Protein AF-0000000075577084 (afdb_homodimer)

Organism: Acetobacterium woodii (strain ATCC 29683 / DSM 1030 / JCM 2381 / KCTC 1655 / WB1) (NCBI:txid931626)

Foldseek 3Di:
DPPPPPPPPDLVVVLVVLLVALEEEAEAEDDPLAHDPNSVVVLVVSLVVCVVVPLSQAAREYAYAYEYADDNFVSHRVVVVVSCVVRNYHYFFFPDHQYFHDDDPPRSVVRVVNVVRVVRSVVRSVVSSVVVVVCVVPPDDDDDDDDDDDDPPD/DPPPPPPVPDLVVVLVVLLVALEEEAEAEDDPLAHDPNSVVVLVVNLVVCVVVPQSQAAREYAYAYEYADDNFVSHRVVVVVSCVVRNYHYFFFPDHLYFHDDDPPRSVVRVVNVVRVVRSVVRSVVSSVVVVVCVVPPDDDDDDDDDDDDPPD

Structure (mmCIF, N/CA/C/O backbone):
data_AF-0000000075577084-model_v1
#
loop_
_entity.id
_entity.type
_entity.pdbx_description
1 polymer 'Putative iron-sulfur flavoprotein'
#
loop_
_atom_site.group_PDB
_atom_site.id
_atom_site.type_symbol
_atom_site.label_atom_id
_atom_site.label_alt_id
_atom_site.label_comp_id
_atom_site.label_asym_id
_atom_site.label_entity_id
_atom_site.label_seq_id
_atom_site.pdbx_PDB_ins_code
_atom_site.Cartn_x
_atom_site.Cartn_y
_atom_site.Cartn_z
_atom_site.occupancy
_atom_site.B_iso_or_equiv
_atom_site.auth_seq_id
_atom_site.auth_comp_id
_atom_site.auth_asym_id
_atom_site.auth_atom_id
_atom_site.pdbx_PDB_model_num
ATOM 1 N N . MET A 1 1 ? -27.172 2.557 -13.43 1 26.3 1 MET A N 1
ATOM 2 C CA . MET A 1 1 ? -25.953 2.891 -12.695 1 26.3 1 MET A CA 1
ATOM 3 C C . MET A 1 1 ? -26.281 3.445 -11.32 1 26.3 1 MET A C 1
ATOM 5 O O . MET A 1 1 ? -26.781 4.562 -11.195 1 26.3 1 MET A O 1
ATOM 9 N N . ASN A 1 2 ? -26.938 2.617 -10.508 1 32.44 2 ASN A N 1
ATOM 10 C CA . ASN A 1 2 ? -27.359 3.041 -9.18 1 32.44 2 ASN A CA 1
ATOM 11 C C . ASN A 1 2 ? -26.25 3.799 -8.453 1 32.44 2 ASN A C 1
ATOM 13 O O . ASN A 1 2 ? -25.125 3.312 -8.359 1 32.44 2 ASN A O 1
ATOM 17 N N . ASN A 1 3 ? -26.219 5.094 -8.672 1 34.28 3 ASN A N 1
ATOM 18 C CA . ASN A 1 3 ? -25.422 6.074 -7.941 1 34.28 3 ASN A CA 1
ATOM 19 C C . ASN A 1 3 ? -25.344 5.727 -6.457 1 34.28 3 ASN A C 1
ATOM 21 O O . ASN A 1 3 ? -26.344 5.801 -5.738 1 34.28 3 ASN A O 1
ATOM 25 N N . ALA A 1 4 ? -24.938 4.621 -6.152 1 39.31 4 ALA A N 1
ATOM 26 C CA . ALA A 1 4 ? -24.688 4.492 -4.719 1 39.31 4 ALA A CA 1
ATOM 27 C C . ALA A 1 4 ? -24.266 5.824 -4.113 1 39.31 4 ALA A C 1
ATOM 29 O O . ALA A 1 4 ? -23.109 6.234 -4.254 1 39.31 4 ALA A O 1
ATOM 30 N N . PHE A 1 5 ? -25.109 6.84 -4.289 1 38.03 5 PHE A N 1
ATOM 31 C CA . PHE A 1 5 ? -25.031 8.148 -3.654 1 38.03 5 PHE A CA 1
ATOM 32 C C . PHE A 1 5 ? -24.641 8.016 -2.186 1 38.03 5 PHE A C 1
ATOM 34 O O . PHE A 1 5 ? -25.188 7.172 -1.472 1 38.03 5 PHE A O 1
ATOM 41 N N . PHE A 1 6 ? -23.422 8.133 -1.821 1 45.78 6 PHE A N 1
ATOM 42 C CA . PHE A 1 6 ? -23.172 8.391 -0.409 1 45.78 6 PHE A CA 1
ATOM 43 C C . PHE A 1 6 ? -24.297 9.234 0.19 1 45.78 6 PHE A C 1
ATOM 45 O O . PHE A 1 6 ? -24.562 10.344 -0.281 1 45.78 6 PHE A O 1
ATOM 52 N N . PRO A 1 7 ? -25.281 8.672 0.59 1 49.81 7 PRO A N 1
ATOM 53 C CA . PRO A 1 7 ? -26.234 9.578 1.242 1 49.81 7 PRO A CA 1
ATOM 54 C C . PRO A 1 7 ? -25.531 10.734 1.968 1 49.81 7 PRO A C 1
ATOM 56 O O . PRO A 1 7 ? -24.359 10.625 2.322 1 49.81 7 PRO A O 1
ATOM 59 N N . LYS A 1 8 ? -26.062 11.984 1.831 1 56.69 8 LYS A N 1
ATOM 60 C CA . LYS A 1 8 ? -25.688 13.172 2.602 1 56.69 8 LYS A CA 1
ATOM 61 C C . LYS A 1 8 ? -25.328 12.797 4.035 1 56.69 8 LYS A C 1
ATOM 63 O O . LYS A 1 8 ? -26.125 13.008 4.957 1 56.69 8 LYS A O 1
ATOM 68 N N . MET A 1 9 ? -24.641 11.703 4.168 1 63.78 9 MET A N 1
ATOM 69 C CA . MET A 1 9 ? -24.203 11.422 5.531 1 63.78 9 MET A CA 1
ATOM 70 C C . MET A 1 9 ? -23.359 12.578 6.078 1 63.78 9 MET A C 1
ATOM 72 O O . MET A 1 9 ? -22.516 13.125 5.371 1 63.78 9 MET A O 1
ATOM 76 N N . SER A 1 10 ? -23.781 13.008 7.152 1 81.25 10 SER A N 1
ATOM 77 C CA . SER A 1 10 ? -23.016 14.039 7.836 1 81.25 10 SER A CA 1
ATOM 78 C C . SER A 1 10 ? -21.578 13.57 8.102 1 81.25 10 SER A C 1
ATOM 80 O O . SER A 1 10 ? -21.359 12.391 8.375 1 81.25 10 SER A O 1
ATOM 82 N N . LEU A 1 11 ? -20.609 14.398 7.852 1 86.06 11 LEU A N 1
ATOM 83 C CA . LEU A 1 11 ? -19.203 14.125 8.125 1 86.06 11 LEU A CA 1
ATOM 84 C C . LEU A 1 11 ? -19.016 13.641 9.562 1 86.06 11 LEU A C 1
ATOM 86 O O . LEU A 1 11 ? -18.141 12.82 9.836 1 86.06 11 LEU A O 1
ATOM 90 N N . MET A 1 12 ? -19.953 14.039 10.375 1 87.06 12 MET A N 1
ATOM 91 C CA . MET A 1 12 ? -19.859 13.625 11.773 1 87.06 12 MET A CA 1
ATOM 92 C C . MET A 1 12 ? -20.109 12.125 11.914 1 87.06 12 MET A C 1
ATOM 94 O O . MET A 1 12 ? -19.422 11.453 12.68 1 87.06 12 MET A O 1
ATOM 98 N N . LYS A 1 13 ? -21.062 11.68 11.219 1 90.81 13 LYS A N 1
ATOM 99 C CA . LYS A 1 13 ? -21.359 10.25 11.266 1 90.81 13 LYS A CA 1
ATOM 100 C C . LYS A 1 13 ? -20.234 9.43 10.656 1 90.81 13 LYS A C 1
ATOM 102 O O . LYS A 1 13 ? -19.875 8.367 11.172 1 90.81 13 LYS A O 1
ATOM 107 N N . VAL A 1 14 ? -19.688 9.914 9.633 1 91.12 14 VAL A N 1
ATOM 108 C CA . VAL A 1 14 ? -18.578 9.242 8.961 1 91.12 14 VAL A CA 1
ATOM 109 C C . VAL A 1 14 ? -17.391 9.125 9.906 1 91.12 14 VAL A C 1
ATOM 111 O O . VAL A 1 14 ? -16.812 8.047 10.062 1 91.12 14 VAL A O 1
ATOM 114 N N . PHE A 1 15 ? -17.094 10.156 10.641 1 92.38 15 PHE A N 1
ATOM 115 C CA . PHE A 1 15 ? -15.938 10.172 11.523 1 92.38 15 PHE A CA 1
ATOM 116 C C . PHE A 1 15 ? -16.156 9.258 12.719 1 92.38 15 PHE A C 1
ATOM 118 O O . PHE A 1 15 ? -15.211 8.617 13.203 1 92.38 15 PHE A O 1
ATOM 125 N N . LYS A 1 16 ? -17.375 9.203 13.172 1 93 16 LYS A N 1
ATOM 126 C CA . LYS A 1 16 ? -17.672 8.266 14.242 1 93 16 LYS A CA 1
ATOM 127 C C . LYS A 1 16 ? -17.406 6.828 13.805 1 93 16 LYS A C 1
ATOM 129 O O . LYS A 1 16 ? -16.812 6.043 14.547 1 93 16 LYS A O 1
ATOM 134 N N . LYS A 1 17 ? -17.812 6.52 12.562 1 94.31 17 LYS A N 1
ATOM 135 C CA . LYS A 1 17 ? -17.609 5.172 12.039 1 94.31 17 LYS A CA 1
ATOM 136 C C . LYS A 1 17 ? -16.125 4.879 11.836 1 94.31 17 LYS A C 1
ATOM 138 O O . LYS A 1 17 ? -15.664 3.764 12.102 1 94.31 17 LYS A O 1
ATOM 143 N N . ILE A 1 18 ? -15.422 5.832 11.391 1 93.44 18 ILE A N 1
ATOM 144 C CA . ILE A 1 18 ? -13.984 5.676 11.18 1 93.44 18 ILE A CA 1
ATOM 145 C C . ILE A 1 18 ? -13.297 5.418 12.516 1 93.44 18 ILE A C 1
ATOM 147 O O . ILE A 1 18 ? -12.453 4.527 12.625 1 93.44 18 ILE A O 1
ATOM 151 N N . LYS A 1 19 ? -13.688 6.145 13.492 1 93.75 19 LYS A N 1
ATOM 152 C CA . LYS A 1 19 ? -13.086 6 14.82 1 93.75 19 LYS A CA 1
ATOM 153 C C . LYS A 1 19 ? -13.344 4.609 15.391 1 93.75 19 LYS A C 1
ATOM 155 O O . LYS A 1 19 ? -12.461 4.023 16.016 1 93.75 19 LYS A O 1
ATOM 160 N N . GLU A 1 20 ? -14.422 4.09 15.094 1 95.88 20 GLU A N 1
ATOM 161 C CA . GLU A 1 20 ? -14.836 2.812 15.672 1 95.88 20 GLU A CA 1
ATOM 162 C C . GLU A 1 20 ? -14.242 1.643 14.891 1 95.88 20 GLU A C 1
ATOM 164 O O . GLU A 1 20 ? -14.133 0.532 15.414 1 95.88 20 GLU A O 1
ATOM 169 N N . ALA A 1 21 ? -13.883 1.909 13.656 1 97.25 21 ALA A N 1
ATOM 170 C CA . ALA A 1 21 ? -13.406 0.829 12.789 1 97.25 21 ALA A CA 1
ATOM 171 C C . ALA A 1 21 ? -11.93 0.536 13.031 1 97.25 21 ALA A C 1
ATOM 173 O O . ALA A 1 21 ? -11.133 1.456 13.211 1 97.25 21 ALA A O 1
ATOM 174 N N . ASP A 1 22 ? -11.594 -0.79 13.008 1 97.44 22 ASP A N 1
ATOM 175 C CA . ASP A 1 22 ? -10.195 -1.209 13.055 1 97.44 22 ASP A CA 1
ATOM 176 C C . ASP A 1 22 ? -9.586 -1.243 11.656 1 97.44 22 ASP A C 1
ATOM 178 O O . ASP A 1 22 ? -8.375 -1.107 11.492 1 97.44 22 ASP A O 1
ATOM 182 N N . GLY A 1 23 ? -10.406 -1.506 10.695 1 98.25 23 GLY A N 1
ATOM 183 C CA . GLY A 1 23 ? -10.008 -1.562 9.297 1 98.25 23 GLY A CA 1
ATOM 184 C C . GLY A 1 23 ? -10.961 -0.825 8.383 1 98.25 23 GLY A C 1
ATOM 185 O O . GLY A 1 23 ? -12.133 -0.639 8.711 1 98.25 23 GLY A O 1
ATOM 186 N N . ILE A 1 24 ? -10.5 -0.376 7.289 1 98.38 24 ILE A N 1
ATOM 187 C CA . ILE A 1 24 ? -11.289 0.394 6.328 1 98.38 24 ILE A CA 1
ATOM 188 C C . ILE A 1 24 ? -11 -0.103 4.914 1 98.38 24 ILE A C 1
ATOM 190 O O . ILE A 1 24 ? -9.844 -0.305 4.539 1 98.38 24 ILE A O 1
ATOM 194 N N . ILE A 1 25 ? -12.031 -0.315 4.168 1 98.62 25 ILE A N 1
ATOM 195 C CA . ILE A 1 25 ? -11.914 -0.647 2.75 1 98.62 25 ILE A CA 1
ATOM 196 C C . ILE A 1 25 ? -12.438 0.512 1.904 1 98.62 25 ILE A C 1
ATOM 198 O O . ILE A 1 25 ? -13.547 1.002 2.129 1 98.62 25 ILE A O 1
ATOM 202 N N . PHE A 1 26 ? -11.656 0.972 0.976 1 98.12 26 PHE A N 1
ATOM 203 C CA . PHE A 1 26 ? -12.078 1.949 -0.021 1 98.12 26 PHE A CA 1
ATOM 204 C C . PHE A 1 26 ? -12.414 1.266 -1.341 1 98.12 26 PHE A C 1
ATOM 206 O O . PHE A 1 26 ? -11.547 0.658 -1.971 1 98.12 26 PHE A O 1
ATOM 213 N N . ALA A 1 27 ? -13.648 1.359 -1.688 1 97.75 27 ALA A N 1
ATOM 214 C CA . ALA A 1 27 ? -14.078 0.662 -2.896 1 97.75 27 ALA A CA 1
ATOM 215 C C . ALA A 1 27 ? -14.742 1.624 -3.877 1 97.75 27 ALA A C 1
ATOM 217 O O . ALA A 1 27 ? -15.484 2.521 -3.469 1 97.75 27 ALA A O 1
ATOM 218 N N . SER A 1 28 ? -14.477 1.444 -5.172 1 97.25 28 SER A N 1
ATOM 219 C CA . SER A 1 28 ? -15.055 2.312 -6.195 1 97.25 28 SER A CA 1
ATOM 220 C C . SER A 1 28 ? -15.188 1.584 -7.527 1 97.25 28 SER A C 1
ATOM 222 O O . SER A 1 28 ? -14.352 0.745 -7.867 1 97.25 28 SER A O 1
ATOM 224 N N . PRO A 1 29 ? -16.25 1.905 -8.281 1 96.5 29 PRO A N 1
ATOM 225 C CA . PRO A 1 29 ? -16.156 1.585 -9.711 1 96.5 29 PRO A CA 1
ATOM 226 C C . PRO A 1 29 ? -15.188 2.502 -10.461 1 96.5 29 PRO A C 1
ATOM 228 O O . PRO A 1 29 ? -14.672 3.465 -9.891 1 96.5 29 PRO A O 1
ATOM 231 N N . VAL A 1 30 ? -14.961 2.166 -11.719 1 97.25 30 VAL A N 1
ATOM 232 C CA . VAL A 1 30 ? -14.086 2.988 -12.555 1 97.25 30 VAL A CA 1
ATOM 233 C C . VAL A 1 30 ? -14.922 3.988 -13.344 1 97.25 30 VAL A C 1
ATOM 235 O O . VAL A 1 30 ? -15.891 3.609 -14.008 1 97.25 30 VAL A O 1
ATOM 238 N N . HIS A 1 31 ? -14.641 5.223 -13.227 1 96.5 31 HIS A N 1
ATOM 239 C CA . HIS A 1 31 ? -15.148 6.312 -14.047 1 96.5 31 HIS A CA 1
ATOM 240 C C . HIS A 1 31 ? -14.016 7.035 -14.766 1 96.5 31 HIS A C 1
ATOM 242 O O . HIS A 1 31 ? -13.219 7.738 -14.133 1 96.5 31 HIS A O 1
ATOM 248 N N . PHE A 1 32 ? -13.922 6.875 -16.062 1 96.69 32 PHE A N 1
ATOM 249 C CA . PHE A 1 32 ? -12.883 7.48 -16.891 1 96.69 32 PHE A CA 1
ATOM 250 C C . PHE A 1 32 ? -11.508 7.215 -16.297 1 96.69 32 PHE A C 1
ATOM 252 O O . PHE A 1 32 ? -10.727 8.148 -16.062 1 96.69 32 PHE A O 1
ATOM 259 N N . SER A 1 33 ? -11.25 6.02 -16 1 97.31 33 SER A N 1
ATOM 260 C CA . SER A 1 33 ? -9.969 5.504 -15.523 1 97.31 33 SER A CA 1
ATOM 261 C C . SER A 1 33 ? -9.617 6.094 -14.164 1 97.31 33 SER A C 1
ATOM 263 O O . SER A 1 33 ? -8.445 6.312 -13.859 1 97.31 33 SER A O 1
ATOM 265 N N . GLY A 1 34 ? -10.625 6.344 -13.375 1 98.19 34 GLY A N 1
ATOM 266 C CA . GLY A 1 34 ? -10.453 6.879 -12.031 1 98.19 34 GLY A CA 1
ATOM 267 C C . GLY A 1 34 ? -11.703 6.762 -11.18 1 98.19 34 GLY A C 1
ATOM 268 O O . GLY A 1 34 ? -12.688 6.152 -11.594 1 98.19 34 GLY A O 1
ATOM 269 N N . ILE A 1 35 ? -11.594 7.215 -9.906 1 97.81 35 ILE A N 1
ATOM 270 C CA . ILE A 1 35 ? -12.758 7.23 -9.023 1 97.81 35 ILE A CA 1
ATOM 271 C C . ILE A 1 35 ? -13.734 8.312 -9.469 1 97.81 35 ILE A C 1
ATOM 273 O O . ILE A 1 35 ? -13.344 9.273 -10.141 1 97.81 35 ILE A O 1
ATOM 277 N N . GLY A 1 36 ? -14.961 8.172 -9.164 1 96.81 36 GLY A N 1
ATOM 278 C CA . GLY A 1 36 ? -15.969 9.156 -9.516 1 96.81 36 GLY A CA 1
ATOM 279 C C . GLY A 1 36 ? -15.789 10.477 -8.789 1 96.81 36 GLY A C 1
ATOM 280 O O . GLY A 1 36 ? -15.141 10.531 -7.738 1 96.81 36 GLY A O 1
ATOM 281 N N . GLY A 1 37 ? -16.406 11.508 -9.352 1 95.75 37 GLY A N 1
ATOM 282 C CA . GLY A 1 37 ? -16.312 12.836 -8.766 1 95.75 37 GLY A CA 1
ATOM 283 C C . GLY A 1 37 ? -16.797 12.898 -7.332 1 95.75 37 GLY A C 1
ATOM 284 O O . GLY A 1 37 ? -16.172 13.523 -6.48 1 95.75 37 GLY A O 1
ATOM 285 N N . ASN A 1 38 ? -17.891 12.281 -7.055 1 93.75 38 ASN A N 1
ATOM 286 C CA . ASN A 1 38 ? -18.453 12.281 -5.703 1 93.75 38 ASN A CA 1
ATOM 287 C C . ASN A 1 38 ? -17.516 11.586 -4.715 1 93.75 38 ASN A C 1
ATOM 289 O O . ASN A 1 38 ? -17.297 12.078 -3.607 1 93.75 38 ASN A O 1
ATOM 293 N N . MET A 1 39 ? -16.969 10.438 -5.109 1 95.62 39 MET A N 1
ATOM 294 C CA . MET A 1 39 ? -16.016 9.727 -4.258 1 95.62 39 MET A CA 1
ATOM 295 C C . MET A 1 39 ? -14.773 10.57 -4.008 1 95.62 39 MET A C 1
ATOM 297 O O . MET A 1 39 ? -14.281 10.648 -2.883 1 95.62 39 MET A O 1
ATOM 301 N N . LYS A 1 40 ? -14.305 11.141 -5.027 1 97.19 40 LYS A N 1
ATOM 302 C CA . LYS A 1 40 ? -13.133 11.992 -4.914 1 97.19 40 LYS A CA 1
ATOM 303 C C . LYS A 1 40 ? -13.383 13.141 -3.934 1 97.19 40 LYS A C 1
ATOM 305 O O . LYS A 1 40 ? -12.562 13.391 -3.047 1 97.19 40 LYS A O 1
ATOM 310 N N . SER A 1 41 ? -14.508 13.883 -4.102 1 95.94 41 SER A N 1
ATOM 311 C CA . SER A 1 41 ? -14.867 14.984 -3.221 1 95.94 41 SER A CA 1
ATOM 312 C C . SER A 1 41 ? -15.031 14.516 -1.779 1 95.94 41 SER A C 1
ATOM 314 O O . SER A 1 41 ? -14.578 15.188 -0.848 1 95.94 41 SER A O 1
ATOM 316 N N . PHE A 1 42 ? -15.656 13.391 -1.626 1 95.31 42 PHE A N 1
ATOM 317 C CA . PHE A 1 42 ? -15.867 12.812 -0.305 1 95.31 42 PHE A CA 1
ATOM 318 C C . PHE A 1 42 ? -14.539 12.5 0.368 1 95.31 42 PHE A C 1
ATOM 320 O O . PHE A 1 42 ? -14.305 12.891 1.513 1 95.31 42 PHE A O 1
ATOM 327 N N . LEU A 1 43 ? -13.625 11.82 -0.33 1 96.88 43 LEU A N 1
ATOM 328 C CA . LEU A 1 43 ? -12.336 11.438 0.232 1 96.88 43 LEU A CA 1
ATOM 329 C C . LEU A 1 43 ? -11.477 12.664 0.525 1 96.88 43 LEU A C 1
ATOM 331 O O . LEU A 1 43 ? -10.852 12.75 1.585 1 96.88 43 LEU A O 1
ATOM 335 N N . ASP A 1 44 ? -11.484 13.633 -0.401 1 96.62 44 ASP A N 1
ATOM 336 C CA . ASP A 1 44 ? -10.703 14.844 -0.173 1 96.62 44 ASP A CA 1
ATOM 337 C C . ASP A 1 44 ? -11.117 15.523 1.13 1 96.62 44 ASP A C 1
ATOM 339 O O . ASP A 1 44 ? -10.273 15.891 1.946 1 96.62 44 ASP A O 1
ATOM 343 N N . ARG A 1 45 ? -12.383 15.656 1.314 1 94.25 45 ARG A N 1
ATOM 344 C CA . ARG A 1 45 ? -12.891 16.328 2.506 1 94.25 45 ARG A CA 1
ATOM 345 C C . ARG A 1 45 ? -12.609 15.508 3.76 1 94.25 45 ARG A C 1
ATOM 347 O O . ARG A 1 45 ? -12.164 16.047 4.773 1 94.25 45 ARG A O 1
ATOM 354 N N . THR A 1 46 ? -12.922 14.234 3.713 1 95.38 46 THR A N 1
ATOM 355 C CA . THR A 1 46 ? -12.773 13.336 4.855 1 95.38 46 THR A CA 1
ATOM 356 C C . THR A 1 46 ? -11.32 13.281 5.316 1 95.38 46 THR A C 1
ATOM 358 O O . THR A 1 46 ? -11.039 13.438 6.508 1 95.38 46 THR A O 1
ATOM 361 N N . PHE A 1 47 ? -10.414 13.133 4.398 1 96.06 47 PHE A N 1
ATOM 362 C CA . PHE A 1 47 ? -9.008 12.992 4.754 1 96.06 47 PHE A CA 1
ATOM 363 C C . PHE A 1 47 ? -8.422 14.328 5.199 1 96.06 47 PHE A C 1
ATOM 365 O O . PHE A 1 47 ? -7.535 14.367 6.055 1 96.06 47 PHE A O 1
ATOM 372 N N . TYR A 1 48 ? -8.875 15.398 4.656 1 93.69 48 TYR A N 1
ATOM 373 C CA . TYR A 1 48 ? -8.445 16.719 5.102 1 93.69 48 TYR A CA 1
ATOM 374 C C . TYR A 1 48 ? -8.82 16.953 6.559 1 93.69 48 TYR A C 1
ATOM 376 O O . TYR A 1 48 ? -7.977 17.328 7.379 1 93.69 48 TYR A O 1
ATOM 384 N N . VAL A 1 49 ? -10.047 16.672 6.887 1 91.81 49 VAL A N 1
ATOM 385 C CA . VAL A 1 49 ? -10.562 16.906 8.234 1 91.81 49 VAL A CA 1
ATOM 386 C C . VAL A 1 49 ? -9.906 15.93 9.211 1 91.81 49 VAL A C 1
ATOM 388 O O . VAL A 1 49 ? -9.523 16.312 10.312 1 91.81 49 VAL A O 1
ATOM 391 N N . ALA A 1 50 ? -9.766 14.695 8.797 1 91.31 50 ALA A N 1
ATOM 392 C CA . ALA A 1 50 ? -9.156 13.68 9.648 1 91.31 50 ALA A CA 1
ATOM 393 C C . ALA A 1 50 ? -7.711 14.039 9.992 1 91.31 50 ALA A C 1
ATOM 395 O O . ALA A 1 50 ? -7.258 13.828 11.117 1 91.31 50 ALA A O 1
ATOM 396 N N . GLY A 1 51 ? -7.02 14.523 9.008 1 87.81 51 GLY A N 1
ATOM 397 C CA . GLY A 1 51 ? -5.641 14.938 9.219 1 87.81 51 GLY A CA 1
ATOM 398 C C . GLY A 1 51 ? -5.504 16.078 10.219 1 87.81 51 GLY A C 1
ATOM 399 O O . GLY A 1 51 ? -4.562 16.094 11.016 1 87.81 51 GLY A O 1
ATOM 400 N N . ALA A 1 52 ? -6.457 16.922 10.242 1 85.88 52 ALA A N 1
ATOM 401 C CA . ALA A 1 52 ? -6.449 18.078 11.133 1 85.88 52 ALA A CA 1
ATOM 402 C C . ALA A 1 52 ? -6.891 17.688 12.539 1 85.88 52 ALA A C 1
ATOM 404 O O . ALA A 1 52 ? -6.707 18.453 13.492 1 85.88 52 ALA A O 1
ATOM 405 N N . ASN A 1 53 ? -7.441 16.516 12.609 1 82.62 53 ASN A N 1
ATOM 406 C CA . ASN A 1 53 ? -7.977 16.047 13.883 1 82.62 53 ASN A CA 1
ATOM 407 C C . ASN A 1 53 ? -7.184 14.867 14.43 1 82.62 53 ASN A C 1
ATOM 409 O O . ASN A 1 53 ? -7.77 13.867 14.844 1 82.62 53 ASN A O 1
ATOM 413 N N . GLY A 1 54 ? -5.883 14.883 14.438 1 81.56 54 GLY A N 1
ATOM 414 C CA . GLY A 1 54 ? -5.039 13.914 15.117 1 81.56 54 GLY A CA 1
ATOM 415 C C . GLY A 1 54 ? -4.746 12.68 14.281 1 81.56 54 GLY A C 1
ATOM 416 O O . GLY A 1 54 ? -4.371 11.641 14.812 1 81.56 54 GLY A O 1
ATOM 417 N N . GLY A 1 55 ? -5.066 12.711 13.062 1 89.31 55 GLY A N 1
ATOM 418 C CA . GLY A 1 55 ? -4.742 11.57 12.227 1 89.31 55 GLY A CA 1
ATOM 419 C C . GLY A 1 55 ? -5.617 10.359 12.492 1 89.31 55 GLY A C 1
ATOM 420 O O . GLY A 1 55 ? -5.113 9.258 12.734 1 89.31 55 GLY A O 1
ATOM 421 N N . LEU A 1 56 ? -6.891 10.445 12.25 1 92.38 56 LEU A N 1
ATOM 422 C CA . LEU A 1 56 ? -7.891 9.438 12.586 1 92.38 56 LEU A CA 1
ATOM 423 C C . LEU A 1 56 ? -7.609 8.125 11.859 1 92.38 56 LEU A C 1
ATOM 425 O O . LEU A 1 56 ? -8.023 7.059 12.312 1 92.38 56 LEU A O 1
ATOM 429 N N . PHE A 1 57 ? -6.852 8.195 10.781 1 96.75 57 PHE A N 1
ATOM 430 C CA . PHE A 1 57 ? -6.613 7.012 9.961 1 96.75 57 PHE A CA 1
ATOM 431 C C . PHE A 1 57 ? -5.34 6.297 10.391 1 96.75 57 PHE A C 1
ATOM 433 O O . PHE A 1 57 ? -5.094 5.156 9.992 1 96.75 57 PHE A O 1
ATOM 440 N N . ARG A 1 58 ? -4.578 6.914 11.227 1 96.88 58 ARG A N 1
ATOM 441 C CA . ARG A 1 58 ? -3.268 6.387 11.602 1 96.88 58 ARG A CA 1
ATOM 442 C C . ARG A 1 58 ? -3.387 4.977 12.164 1 96.88 58 ARG A C 1
ATOM 444 O O . ARG A 1 58 ? -4.195 4.73 13.062 1 96.88 58 ARG A O 1
ATOM 451 N N . HIS A 1 59 ? -2.65 4.09 11.508 1 97.88 59 HIS A N 1
ATOM 452 C CA . HIS A 1 59 ? -2.424 2.729 11.977 1 97.88 59 HIS A CA 1
ATOM 453 C C . HIS A 1 59 ? -3.674 1.871 11.805 1 97.88 59 HIS A C 1
ATOM 455 O O . HIS A 1 59 ? -3.719 0.732 12.281 1 97.88 59 HIS A O 1
ATOM 461 N N . LYS A 1 60 ? -4.754 2.447 11.203 1 98.25 60 LYS A N 1
ATOM 462 C CA . LYS A 1 60 ? -5.848 1.581 10.773 1 98.25 60 LYS A CA 1
ATOM 463 C C . LYS A 1 60 ? -5.438 0.72 9.586 1 98.25 60 LYS A C 1
ATOM 465 O O . LYS A 1 60 ? -4.711 1.181 8.703 1 98.25 60 LYS A O 1
ATOM 470 N N . VAL A 1 61 ? -5.902 -0.545 9.578 1 98.88 61 VAL A N 1
ATOM 471 C CA . VAL A 1 61 ? -5.652 -1.427 8.438 1 98.88 61 VAL A CA 1
ATOM 472 C C . VAL A 1 61 ? -6.562 -1.043 7.277 1 98.88 61 VAL A C 1
ATOM 474 O O . VAL A 1 61 ? -7.754 -0.797 7.469 1 98.88 61 VAL A O 1
ATOM 477 N N . ALA A 1 62 ? -5.977 -0.923 6.062 1 98.88 62 ALA A N 1
ATOM 478 C CA . ALA A 1 62 ? -6.789 -0.463 4.938 1 98.88 62 ALA A CA 1
ATOM 479 C C . ALA A 1 62 ? -6.477 -1.26 3.674 1 98.88 62 ALA A C 1
ATOM 481 O O . ALA A 1 62 ? -5.422 -1.888 3.574 1 98.88 62 ALA A O 1
ATOM 482 N N . ALA A 1 63 ? -7.371 -1.251 2.771 1 98.88 63 ALA A N 1
ATOM 483 C CA . ALA A 1 63 ? -7.207 -1.769 1.416 1 98.88 63 ALA A CA 1
ATOM 484 C C . ALA A 1 63 ? -8.109 -1.027 0.432 1 98.88 63 ALA A C 1
ATOM 486 O O . ALA A 1 63 ? -9.109 -0.423 0.83 1 98.88 63 ALA A O 1
ATOM 487 N N . ALA A 1 64 ? -7.695 -1.074 -0.794 1 98.75 64 ALA A N 1
ATOM 488 C CA . ALA A 1 64 ? -8.484 -0.522 -1.894 1 98.75 64 ALA A CA 1
ATOM 489 C C . ALA A 1 64 ? -8.984 -1.628 -2.818 1 98.75 64 ALA A C 1
ATOM 491 O O . ALA A 1 64 ? -8.258 -2.584 -3.102 1 98.75 64 ALA A O 1
ATOM 492 N N . LEU A 1 65 ? -10.188 -1.497 -3.248 1 98 65 LEU A N 1
ATOM 493 C CA . LEU A 1 65 ? -10.805 -2.43 -4.18 1 98 65 LEU A CA 1
ATOM 494 C C . LEU A 1 65 ? -11.539 -1.684 -5.293 1 98 65 LEU A C 1
ATOM 496 O O . LEU A 1 65 ? -12.219 -0.692 -5.035 1 98 65 LEU A O 1
ATOM 500 N N . VAL A 1 66 ? -11.398 -2.209 -6.566 1 97.94 66 VAL A N 1
ATOM 501 C CA . VAL A 1 66 ? -11.992 -1.505 -7.699 1 97.94 66 VAL A CA 1
ATOM 502 C C . VAL A 1 66 ? -12.742 -2.492 -8.586 1 97.94 66 VAL A C 1
ATOM 504 O O . VAL A 1 66 ? -12.25 -3.588 -8.867 1 97.94 66 VAL A O 1
ATOM 507 N N . ALA A 1 67 ? -13.953 -2.172 -8.953 1 96.75 67 ALA A N 1
ATOM 508 C CA . ALA A 1 67 ? -14.703 -2.885 -9.984 1 96.75 67 ALA A CA 1
ATOM 509 C C . ALA A 1 67 ? -14.625 -2.16 -11.32 1 96.75 67 ALA A C 1
ATOM 511 O O . ALA A 1 67 ? -14.773 -0.938 -11.383 1 96.75 67 ALA A O 1
ATOM 512 N N . VAL A 1 68 ? -14.375 -2.963 -12.406 1 96.5 68 VAL A N 1
ATOM 513 C CA . VAL A 1 68 ? -14.18 -2.336 -13.711 1 96.5 68 VAL A CA 1
ATOM 514 C C . VAL A 1 68 ? -14.812 -3.203 -14.797 1 96.5 68 VAL A C 1
ATOM 516 O O . VAL A 1 68 ? -14.867 -4.43 -14.672 1 96.5 68 VAL A O 1
ATOM 519 N N . ARG A 1 69 ? -15.289 -2.521 -15.805 1 93.38 69 ARG A N 1
ATOM 520 C CA . ARG A 1 69 ? -15.844 -3.279 -16.922 1 93.38 69 ARG A CA 1
ATOM 521 C C . ARG A 1 69 ? -14.734 -3.809 -17.828 1 93.38 69 ARG A C 1
ATOM 523 O O . ARG A 1 69 ? -14.727 -4.992 -18.172 1 93.38 69 ARG A O 1
ATOM 530 N N . ARG A 1 70 ? -13.766 -2.947 -18.234 1 91.69 70 ARG A N 1
ATOM 531 C CA . ARG A 1 70 ? -12.773 -3.354 -19.219 1 91.69 70 ARG A CA 1
ATOM 532 C C . ARG A 1 70 ? -11.391 -2.832 -18.844 1 91.69 70 ARG A C 1
ATOM 534 O O . ARG A 1 70 ? -10.445 -3.611 -18.719 1 91.69 70 ARG A O 1
ATOM 541 N N . SER A 1 71 ? -11.266 -1.555 -18.766 1 94.69 71 SER A N 1
ATOM 542 C CA . SER A 1 71 ? -9.945 -0.956 -18.562 1 94.69 71 SER A CA 1
ATOM 543 C C . SER A 1 71 ? -10 0.139 -17.5 1 94.69 71 SER A C 1
ATOM 545 O O . SER A 1 71 ? -11.086 0.569 -17.094 1 94.69 71 SER A O 1
ATOM 547 N N . GLY A 1 72 ? -8.789 0.503 -16.922 1 97 72 GLY A N 1
ATOM 548 C CA . GLY A 1 72 ? -8.688 1.606 -15.984 1 97 72 GLY A CA 1
ATOM 549 C C . GLY A 1 72 ? -8.672 1.154 -14.539 1 97 72 GLY A C 1
ATOM 550 O O . GLY A 1 72 ? -8.719 1.98 -13.625 1 97 72 GLY A O 1
ATOM 551 N N . GLY A 1 73 ? -8.633 -0.154 -14.273 1 97.56 73 GLY A N 1
ATOM 552 C CA . GLY A 1 73 ? -8.711 -0.708 -12.93 1 97.56 73 GLY A CA 1
ATOM 553 C C . GLY A 1 73 ? -7.52 -0.344 -12.062 1 97.56 73 GLY A C 1
ATOM 554 O O . GLY A 1 73 ? -7.684 0.232 -10.984 1 97.56 73 GLY A O 1
ATOM 555 N N . VAL A 1 74 ? -6.324 -0.614 -12.555 1 97.62 74 VAL A N 1
ATOM 556 C CA . VAL A 1 74 ? -5.117 -0.414 -11.758 1 97.62 74 VAL A CA 1
ATOM 557 C C . VAL A 1 74 ? -4.91 1.076 -11.5 1 97.62 74 VAL A C 1
ATOM 559 O O . VAL A 1 74 ? -4.562 1.476 -10.383 1 97.62 74 VAL A O 1
ATOM 562 N N . ALA A 1 75 ? -5.184 1.927 -12.508 1 97.88 75 ALA A N 1
ATOM 563 C CA . ALA A 1 75 ? -5.086 3.371 -12.305 1 97.88 75 ALA A CA 1
ATOM 564 C C . ALA A 1 75 ? -6.031 3.834 -11.203 1 97.88 75 ALA A C 1
ATOM 566 O O . ALA A 1 75 ? -5.68 4.707 -10.398 1 97.88 75 ALA A O 1
ATOM 567 N N . THR A 1 76 ? -7.188 3.283 -11.156 1 98.62 76 THR A N 1
ATOM 568 C CA . THR A 1 76 ? -8.18 3.646 -10.156 1 98.62 76 THR A CA 1
ATOM 569 C C . THR A 1 76 ? -7.77 3.135 -8.773 1 98.62 76 THR A C 1
ATOM 571 O O . THR A 1 76 ? -7.918 3.842 -7.773 1 98.62 76 THR A O 1
ATOM 574 N N . VAL A 1 77 ? -7.195 1.935 -8.703 1 98.62 77 VAL A N 1
ATOM 575 C CA . VAL A 1 77 ? -6.656 1.417 -7.445 1 98.62 77 VAL A CA 1
ATOM 576 C C . VAL A 1 77 ? -5.566 2.354 -6.93 1 98.62 77 VAL A C 1
ATOM 578 O O . VAL A 1 77 ? -5.516 2.658 -5.734 1 98.62 77 VAL A O 1
ATOM 581 N N . ASP A 1 78 ? -4.758 2.805 -7.812 1 98.5 78 ASP A N 1
ATOM 582 C CA . ASP A 1 78 ? -3.688 3.719 -7.43 1 98.5 78 ASP A CA 1
ATOM 583 C C . ASP A 1 78 ? -4.25 4.98 -6.777 1 98.5 78 ASP A C 1
ATOM 585 O O . ASP A 1 78 ? -3.711 5.461 -5.777 1 98.5 78 ASP A O 1
ATOM 589 N N . GLN A 1 79 ? -5.277 5.504 -7.367 1 98.5 79 GLN A N 1
ATOM 590 C CA . GLN A 1 79 ? -5.887 6.707 -6.809 1 98.5 79 GLN A CA 1
ATOM 591 C C . GLN A 1 79 ? -6.371 6.469 -5.379 1 98.5 79 GLN A C 1
ATOM 593 O O . GLN A 1 79 ? -6.156 7.301 -4.5 1 98.5 79 GLN A O 1
ATOM 598 N N . LEU A 1 80 ? -6.977 5.379 -5.16 1 98.75 80 LEU A N 1
ATOM 599 C CA . LEU A 1 80 ? -7.43 5.051 -3.812 1 98.75 80 LEU A CA 1
ATOM 600 C C . LEU A 1 80 ? -6.246 4.836 -2.875 1 98.75 80 LEU A C 1
ATOM 602 O O . LEU A 1 80 ? -6.266 5.293 -1.729 1 98.75 80 LEU A O 1
ATOM 606 N N . ASN A 1 81 ? -5.234 4.184 -3.383 1 98.75 81 ASN A N 1
ATOM 607 C CA . ASN A 1 81 ? -4.051 3.904 -2.576 1 98.75 81 ASN A CA 1
ATOM 608 C C . ASN A 1 81 ? -3.344 5.191 -2.152 1 98.75 81 ASN A C 1
ATOM 610 O O . ASN A 1 81 ? -2.684 5.23 -1.113 1 98.75 81 ASN A O 1
ATOM 614 N N . HIS A 1 82 ? -3.494 6.234 -2.939 1 98.69 82 HIS A N 1
ATOM 615 C CA . HIS A 1 82 ? -2.877 7.504 -2.572 1 98.69 82 HIS A CA 1
ATOM 616 C C . HIS A 1 82 ? -3.385 7.992 -1.22 1 98.69 82 HIS A C 1
ATOM 618 O O . HIS A 1 82 ? -2.635 8.602 -0.452 1 98.69 82 HIS A O 1
ATOM 624 N N . TYR A 1 83 ? -4.613 7.746 -0.896 1 98.5 83 TYR A N 1
ATOM 625 C CA . TYR A 1 83 ? -5.141 8.148 0.402 1 98.5 83 TYR A CA 1
ATOM 626 C C . TYR A 1 83 ? -4.57 7.281 1.517 1 98.5 83 TYR A C 1
ATOM 628 O O . TYR A 1 83 ? -4.219 7.785 2.584 1 98.5 83 TYR A O 1
ATOM 636 N N . ILE A 1 84 ? -4.445 6.02 1.233 1 98.56 84 ILE A N 1
ATOM 637 C CA . ILE A 1 84 ? -3.926 5.082 2.221 1 98.56 84 ILE A CA 1
ATOM 638 C C . ILE A 1 84 ? -2.467 5.41 2.529 1 98.56 84 ILE A C 1
ATOM 640 O O . ILE A 1 84 ? -2.074 5.484 3.697 1 98.56 84 ILE A O 1
ATOM 644 N N . THR A 1 85 ? -1.68 5.668 1.49 1 98.12 85 THR A N 1
ATOM 645 C CA . THR A 1 85 ? -0.243 5.863 1.652 1 98.12 85 THR A CA 1
ATOM 646 C C . THR A 1 85 ? 0.056 7.262 2.18 1 98.12 85 THR A C 1
ATOM 648 O O . THR A 1 85 ? 1.152 7.523 2.68 1 98.12 85 THR A O 1
ATOM 651 N N . TYR A 1 86 ? -0.957 8.102 2.146 1 97.31 86 TYR A N 1
ATOM 652 C CA . TYR A 1 86 ? -0.827 9.477 2.623 1 97.31 86 TYR A CA 1
ATOM 653 C C . TYR A 1 86 ? -1.05 9.555 4.129 1 97.31 86 TYR A C 1
ATOM 655 O O . TYR A 1 86 ? -0.512 10.438 4.797 1 97.31 86 TYR A O 1
ATOM 663 N N . SER A 1 87 ? -1.748 8.617 4.699 1 97.12 87 SER A N 1
ATOM 664 C CA . SER A 1 87 ? -2.365 8.867 5.996 1 97.12 87 SER A CA 1
ATOM 665 C C . SER A 1 87 ? -1.894 7.855 7.035 1 97.12 87 SER A C 1
ATOM 667 O O . SER A 1 87 ? -2.639 7.504 7.953 1 97.12 87 SER A O 1
ATOM 669 N N . GLU A 1 88 ? -0.702 7.312 6.844 1 97.5 88 GLU A N 1
ATOM 670 C CA . GLU A 1 88 ? -0.018 6.496 7.844 1 97.5 88 GLU A CA 1
ATOM 671 C C . GLU A 1 88 ? -0.853 5.277 8.227 1 97.5 88 GLU A C 1
ATOM 673 O O . GLU A 1 88 ? -0.91 4.906 9.406 1 97.5 88 GLU A O 1
ATOM 678 N N . MET A 1 89 ? -1.596 4.73 7.32 1 98.5 89 MET A N 1
ATOM 679 C CA . MET A 1 89 ? -2.342 3.492 7.531 1 98.5 89 MET A CA 1
ATOM 680 C C . MET A 1 89 ? -1.454 2.275 7.297 1 98.5 89 MET A C 1
ATOM 682 O O . MET A 1 89 ? -0.3 2.414 6.887 1 98.5 89 MET A O 1
ATOM 686 N N . VAL A 1 90 ? -1.93 1.094 7.688 1 98.81 90 VAL A N 1
ATOM 687 C CA . VAL A 1 90 ? -1.317 -0.187 7.348 1 98.81 90 VAL A CA 1
ATOM 688 C C . VAL A 1 90 ? -2.07 -0.828 6.184 1 98.81 90 VAL A C 1
ATOM 690 O O . VAL A 1 90 ? -3.258 -1.136 6.297 1 98.81 90 VAL A O 1
ATOM 693 N N . MET A 1 91 ? -1.359 -1.016 5.086 1 98.88 91 MET A N 1
ATOM 694 C CA . MET A 1 91 ? -2.076 -1.481 3.9 1 98.88 91 MET A CA 1
ATOM 695 C C . MET A 1 91 ? -1.933 -2.99 3.738 1 98.88 91 MET A C 1
ATOM 697 O O . MET A 1 91 ? -0.816 -3.512 3.695 1 98.88 91 MET A O 1
ATOM 701 N N . ALA A 1 92 ? -3.051 -3.654 3.699 1 98.81 92 ALA A N 1
ATOM 702 C CA . ALA A 1 92 ? -3.102 -5.07 3.338 1 98.81 92 ALA A CA 1
ATOM 703 C C . ALA A 1 92 ? -3.207 -5.246 1.825 1 98.81 92 ALA A C 1
ATOM 705 O O . ALA A 1 92 ? -3.906 -4.484 1.152 1 98.81 92 ALA A O 1
ATOM 706 N N . THR A 1 93 ? -2.514 -6.262 1.325 1 98.38 93 THR A N 1
ATOM 707 C CA . THR A 1 93 ? -2.533 -6.523 -0.11 1 98.38 93 THR A CA 1
ATOM 708 C C . THR A 1 93 ? -2.891 -7.98 -0.39 1 98.38 93 THR A C 1
ATOM 710 O O . THR A 1 93 ? -2.951 -8.797 0.53 1 98.38 93 THR A O 1
ATOM 713 N N . GLY A 1 94 ? -3.268 -8.211 -1.605 1 97.56 94 GLY A N 1
ATOM 714 C CA . GLY A 1 94 ? -3.586 -9.555 -2.061 1 97.56 94 GLY A CA 1
ATOM 715 C C . GLY A 1 94 ? -2.527 -10.133 -2.977 1 97.56 94 GLY A C 1
ATOM 716 O O . GLY A 1 94 ? -1.403 -9.633 -3.035 1 97.56 94 GLY A O 1
ATOM 717 N N . ASN A 1 95 ? -2.902 -11.266 -3.58 1 96.5 95 ASN A N 1
ATOM 718 C CA . ASN A 1 95 ? -1.954 -11.945 -4.457 1 96.5 95 ASN A CA 1
ATOM 719 C C . ASN A 1 95 ? -2.078 -11.461 -5.898 1 96.5 95 ASN A C 1
ATOM 721 O O . ASN A 1 95 ? -1.794 -12.203 -6.836 1 96.5 95 ASN A O 1
ATOM 725 N N . TYR A 1 96 ? -2.553 -10.305 -6.086 1 96.75 96 TYR A N 1
ATOM 726 C CA . TYR A 1 96 ? -2.688 -9.508 -7.297 1 96.75 96 TYR A CA 1
ATOM 727 C C . TYR A 1 96 ? -3.346 -8.164 -6.996 1 96.75 96 TYR A C 1
ATOM 729 O O . TYR A 1 96 ? -3.771 -7.918 -5.867 1 96.75 96 TYR A O 1
ATOM 737 N N . TRP A 1 97 ? -3.35 -7.266 -7.957 1 98 97 TRP A N 1
ATOM 738 C CA . TRP A 1 97 ? -4.039 -6 -7.746 1 98 97 TRP A CA 1
ATOM 739 C C . TRP A 1 97 ? -5.539 -6.219 -7.559 1 98 97 TRP A C 1
ATOM 741 O O . TRP A 1 97 ? -6.137 -7.059 -8.234 1 98 97 TRP A O 1
ATOM 751 N N . ASN A 1 98 ? -6.141 -5.434 -6.668 1 97.94 98 ASN A N 1
ATOM 752 C CA . ASN A 1 98 ? -7.535 -5.598 -6.266 1 97.94 98 ASN A CA 1
ATOM 753 C C . ASN A 1 98 ? -8.492 -5 -7.293 1 97.94 98 ASN A C 1
ATOM 755 O O . ASN A 1 98 ? -9.219 -4.051 -6.996 1 97.94 98 ASN A O 1
ATOM 759 N N . VAL A 1 99 ? -8.492 -5.613 -8.445 1 97.62 99 VAL A N 1
ATOM 760 C CA . VAL A 1 99 ? -9.383 -5.238 -9.539 1 97.62 99 VAL A CA 1
ATOM 761 C C . VAL A 1 99 ? -10.273 -6.426 -9.906 1 97.62 99 VAL A C 1
ATOM 763 O O . VAL A 1 99 ? -9.773 -7.508 -10.219 1 97.62 99 VAL A O 1
ATOM 766 N N .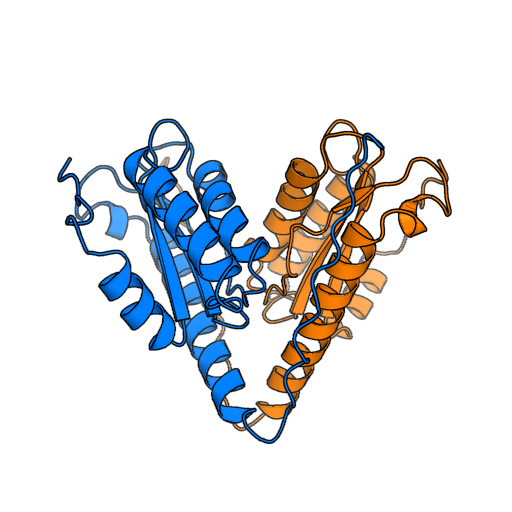 ILE A 1 100 ? -11.523 -6.227 -9.758 1 96.38 100 ILE A N 1
ATOM 767 C CA . ILE A 1 100 ? -12.469 -7.262 -10.164 1 96.38 100 ILE A CA 1
ATOM 768 C C . ILE A 1 100 ? -13.258 -6.789 -11.383 1 96.38 100 ILE A C 1
ATOM 770 O O . ILE A 1 100 ? -13.641 -5.621 -11.469 1 96.38 100 ILE A O 1
ATOM 774 N N . HIS A 1 101 ? -13.516 -7.664 -12.336 1 95.25 101 HIS A N 1
ATOM 775 C CA . HIS A 1 101 ? -14.141 -7.297 -13.602 1 95.25 101 HIS A CA 1
ATOM 776 C C . HIS A 1 101 ? -15.602 -7.715 -13.641 1 95.25 101 HIS A C 1
ATOM 778 O O . HIS A 1 101 ? -15.938 -8.836 -13.266 1 95.25 101 HIS A O 1
ATOM 784 N N . GLY A 1 102 ? -16.406 -6.75 -14.039 1 90 102 GLY A N 1
ATOM 785 C CA . GLY A 1 102 ? -17.828 -6.973 -14.234 1 90 102 GLY A CA 1
ATOM 786 C C . GLY A 1 102 ? -18.562 -5.742 -14.734 1 90 102 GLY A C 1
ATOM 787 O O . GLY A 1 102 ? -18.281 -4.625 -14.305 1 90 102 GLY A O 1
ATOM 788 N N . ARG A 1 103 ? -19.469 -5.965 -15.688 1 82.56 103 ARG A N 1
ATOM 789 C CA . ARG A 1 103 ? -20.219 -4.852 -16.266 1 82.56 103 ARG A CA 1
ATOM 790 C C . ARG A 1 103 ? -21.516 -4.613 -15.508 1 82.56 103 ARG A C 1
ATOM 792 O O . ARG A 1 103 ? -21.875 -3.471 -15.227 1 82.56 103 ARG A O 1
ATOM 799 N N . THR A 1 104 ? -22.203 -5.648 -15.188 1 83.06 104 THR A N 1
ATOM 800 C CA . THR A 1 104 ? -23.5 -5.57 -14.516 1 83.06 104 THR A CA 1
ATOM 801 C C . THR A 1 104 ? -23.453 -6.273 -13.164 1 83.06 104 THR A C 1
ATOM 803 O O . THR A 1 104 ? -22.547 -7.082 -12.906 1 83.06 104 THR A O 1
ATOM 806 N N . PRO A 1 105 ? -24.422 -5.832 -12.305 1 80 105 PRO A N 1
ATOM 807 C CA . PRO A 1 105 ? -24.438 -6.508 -11 1 80 105 PRO A CA 1
ATOM 808 C C . PRO A 1 105 ? -24.438 -8.031 -11.125 1 80 105 PRO A C 1
ATOM 810 O O . PRO A 1 105 ? -25.172 -8.586 -11.953 1 80 105 PRO A O 1
ATOM 813 N N . GLY A 1 106 ? -23.625 -8.602 -10.391 1 82.31 106 GLY A N 1
ATOM 814 C CA . GLY A 1 106 ? -23.547 -10.055 -10.391 1 82.31 106 GLY A CA 1
ATOM 815 C C . GLY A 1 106 ? -22.438 -10.586 -11.289 1 82.31 106 GLY A C 1
ATOM 816 O O . GLY A 1 106 ? -21.922 -11.688 -11.062 1 82.31 106 GLY A O 1
ATOM 817 N N . GLU A 1 107 ? -22 -9.914 -12.344 1 86.44 107 GLU A N 1
ATOM 818 C CA . GLU A 1 107 ? -21 -10.383 -13.312 1 86.44 107 GLU A CA 1
ATOM 819 C C . GLU A 1 107 ? -19.609 -10.445 -12.688 1 86.44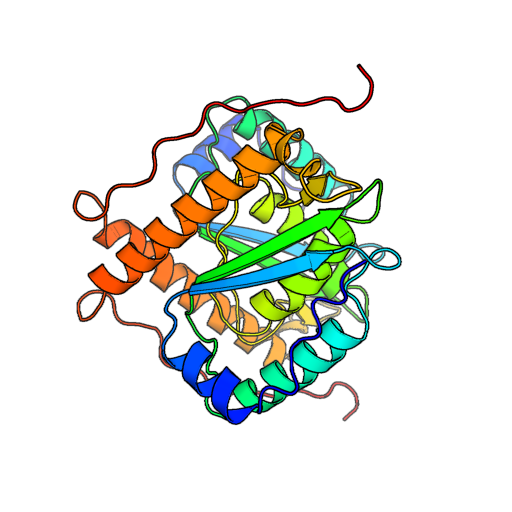 107 GLU A C 1
ATOM 821 O O . GLU A 1 107 ? -18.766 -11.234 -13.117 1 86.44 107 GLU A O 1
ATOM 826 N N . ALA A 1 108 ? -19.484 -9.648 -11.695 1 86.25 108 ALA A N 1
ATOM 827 C CA . ALA A 1 108 ? -18.172 -9.625 -11.055 1 86.25 108 ALA A CA 1
ATOM 828 C C . ALA A 1 108 ? -17.859 -10.969 -10.406 1 86.25 108 ALA A C 1
ATOM 830 O O . ALA A 1 108 ? -16.688 -11.344 -10.281 1 86.25 108 ALA A O 1
ATOM 831 N N . ALA A 1 109 ? -18.844 -11.586 -10 1 86.12 109 ALA A N 1
ATOM 832 C CA . ALA A 1 109 ? -18.656 -12.891 -9.367 1 86.12 109 ALA A CA 1
ATOM 833 C C . ALA A 1 109 ? -18.047 -13.891 -10.352 1 86.12 109 ALA A C 1
ATOM 835 O O . ALA A 1 109 ? -17.484 -14.906 -9.945 1 86.12 109 ALA A O 1
ATOM 836 N N . GLN A 1 110 ? -18.141 -13.625 -11.625 1 90.31 110 GLN A N 1
ATOM 837 C CA . GLN A 1 110 ? -17.609 -14.508 -12.656 1 90.31 110 GLN A CA 1
ATOM 838 C C . GLN A 1 110 ? -16.109 -14.328 -12.812 1 90.31 110 GLN A C 1
ATOM 840 O O . GLN A 1 110 ? -15.438 -15.164 -13.414 1 90.31 110 GLN A O 1
ATOM 845 N N . ASP A 1 111 ? -15.664 -13.273 -12.375 1 93.62 111 ASP A N 1
ATOM 846 C CA . ASP A 1 111 ? -14.219 -13.055 -12.344 1 93.62 111 ASP A CA 1
ATOM 847 C C . ASP A 1 111 ? -13.586 -13.766 -11.148 1 93.62 111 ASP A C 1
ATOM 849 O O . ASP A 1 111 ? -13.234 -13.125 -10.156 1 93.62 111 ASP A O 1
ATOM 853 N N . THR A 1 112 ? -13.281 -15.086 -11.312 1 94.25 112 THR A N 1
ATOM 854 C CA . THR A 1 112 ? -12.844 -15.922 -10.195 1 94.25 112 THR A CA 1
ATOM 855 C C . THR A 1 112 ? -11.469 -15.492 -9.703 1 94.25 112 THR A C 1
ATOM 857 O O . THR A 1 112 ? -11.18 -15.578 -8.508 1 94.25 112 THR A O 1
ATOM 860 N N . GLU A 1 113 ? -10.672 -15.078 -10.594 1 95.06 113 GLU A N 1
ATOM 861 C CA . GLU A 1 113 ? -9.367 -14.594 -10.156 1 95.06 113 GLU A CA 1
ATOM 862 C C . GLU A 1 113 ? -9.5 -13.312 -9.336 1 95.06 113 GLU A C 1
ATOM 864 O O . GLU A 1 113 ? -8.898 -13.188 -8.273 1 95.06 113 GLU A O 1
ATOM 869 N N . GLY A 1 114 ? -10.289 -12.336 -9.859 1 95.69 114 GLY A N 1
ATOM 870 C CA . GLY A 1 114 ? -10.547 -11.125 -9.102 1 95.69 114 GLY A CA 1
ATOM 871 C C . GLY A 1 114 ? -11.164 -11.391 -7.742 1 95.69 114 GLY A C 1
ATOM 872 O O . GLY A 1 114 ? -10.797 -10.758 -6.754 1 95.69 114 GLY A O 1
ATOM 873 N N . ALA A 1 115 ? -12.062 -12.336 -7.723 1 95.25 115 ALA A N 1
ATOM 874 C CA . ALA A 1 115 ? -12.711 -12.703 -6.465 1 95.25 115 ALA A CA 1
ATOM 875 C C . ALA A 1 115 ? -11.703 -13.266 -5.469 1 95.25 115 ALA A C 1
ATOM 877 O O . ALA A 1 115 ? -11.734 -12.93 -4.285 1 95.25 115 ALA A O 1
ATOM 878 N N . GLN A 1 116 ? -10.852 -14.094 -5.895 1 96.5 116 GLN A N 1
ATOM 879 C CA . GLN A 1 116 ? -9.852 -14.656 -4.992 1 96.5 116 GLN A CA 1
ATOM 880 C C . GLN A 1 116 ? -8.922 -13.57 -4.457 1 96.5 116 GLN A C 1
ATOM 882 O O . GLN A 1 116 ? -8.547 -13.594 -3.283 1 96.5 116 GLN A O 1
ATOM 887 N N . THR A 1 117 ? -8.492 -12.656 -5.359 1 97.06 117 THR A N 1
ATOM 888 C CA . THR A 1 117 ? -7.609 -11.586 -4.91 1 97.06 117 THR A CA 1
ATOM 889 C C . THR A 1 117 ? -8.242 -10.812 -3.752 1 97.06 117 THR A C 1
ATOM 891 O O . THR A 1 117 ? -7.562 -10.492 -2.773 1 97.06 117 THR A O 1
ATOM 894 N N . ILE A 1 118 ? -9.484 -10.578 -3.826 1 96.94 118 ILE A N 1
ATOM 895 C CA . ILE A 1 118 ? -10.211 -9.852 -2.791 1 96.94 118 ILE A CA 1
ATOM 896 C C . ILE A 1 118 ? -10.281 -10.695 -1.523 1 96.94 118 ILE A C 1
ATOM 898 O O . ILE A 1 118 ? -10.109 -10.18 -0.416 1 96.94 118 ILE A O 1
ATOM 902 N N . GLU A 1 119 ? -10.539 -11.945 -1.685 1 97.56 119 GLU A N 1
ATOM 903 C CA . GLU A 1 119 ? -10.57 -12.859 -0.543 1 97.56 119 GLU A CA 1
ATOM 904 C C . GLU A 1 119 ? -9.227 -12.883 0.183 1 97.56 119 GLU A C 1
ATOM 906 O O . GLU A 1 119 ? -9.18 -12.852 1.415 1 97.56 119 GLU A O 1
ATOM 911 N N . VAL A 1 120 ? -8.195 -12.992 -0.566 1 98.12 120 VAL A N 1
ATOM 912 C CA . VAL A 1 120 ? -6.855 -13 0.012 1 98.12 120 VAL A CA 1
ATOM 913 C C . VAL A 1 120 ? -6.605 -11.695 0.76 1 98.12 120 VAL A C 1
ATOM 915 O O . VAL A 1 120 ? -6.105 -11.703 1.888 1 98.12 120 VAL A O 1
ATOM 918 N N . THR A 1 121 ? -6.922 -10.57 0.14 1 98.62 121 THR A N 1
ATOM 919 C CA . THR A 1 121 ? -6.75 -9.258 0.766 1 98.62 121 THR A CA 1
ATOM 920 C C . THR A 1 121 ? -7.535 -9.18 2.074 1 98.62 121 THR A C 1
ATOM 922 O O . THR A 1 121 ? -7.012 -8.719 3.09 1 98.62 121 THR A O 1
ATOM 925 N N . ALA A 1 122 ? -8.766 -9.641 2.045 1 98.56 122 ALA A N 1
ATOM 926 C CA . ALA A 1 122 ? -9.594 -9.617 3.242 1 98.56 122 ALA A CA 1
ATOM 927 C C . ALA A 1 122 ? -8.984 -10.477 4.348 1 98.56 122 ALA A C 1
ATOM 929 O O . ALA A 1 122 ? -8.977 -10.078 5.516 1 98.56 122 ALA A O 1
ATOM 930 N N . ALA A 1 123 ? -8.516 -11.625 3.996 1 98.69 123 ALA A N 1
ATOM 931 C CA . ALA A 1 123 ? -7.871 -12.492 4.973 1 98.69 123 ALA A CA 1
ATOM 932 C C . ALA A 1 123 ? -6.656 -11.812 5.598 1 98.69 123 ALA A C 1
ATOM 934 O O . ALA A 1 123 ? -6.438 -11.906 6.809 1 98.69 123 ALA A O 1
ATOM 935 N N . ASN A 1 124 ? -5.926 -11.156 4.789 1 98.75 124 ASN A N 1
ATOM 936 C CA . ASN A 1 124 ? -4.738 -10.477 5.289 1 98.75 124 ASN A CA 1
ATOM 937 C C . ASN A 1 124 ? -5.10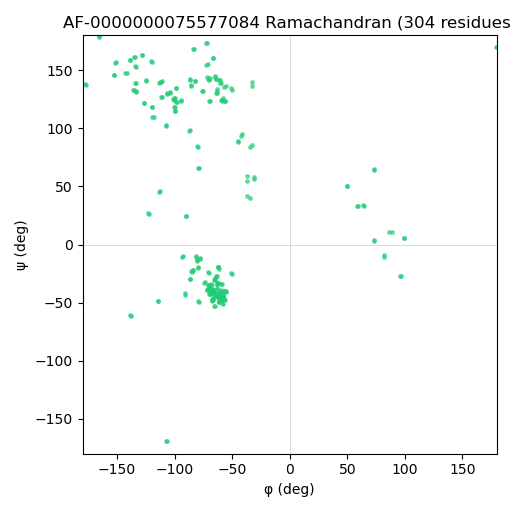2 -9.273 6.152 1 98.75 124 ASN A C 1
ATOM 939 O O . ASN A 1 124 ? -4.395 -8.953 7.105 1 98.75 124 ASN A O 1
ATOM 943 N N . MET A 1 125 ? -6.188 -8.555 5.809 1 98.88 125 MET A N 1
ATOM 944 C CA . MET A 1 125 ? -6.664 -7.477 6.668 1 98.88 125 MET A CA 1
ATOM 945 C C . MET A 1 125 ? -7.012 -8.008 8.055 1 98.88 125 MET A C 1
ATOM 947 O O . MET A 1 125 ? -6.617 -7.414 9.07 1 98.88 125 MET A O 1
ATOM 951 N N . ILE A 1 126 ? -7.742 -9.078 8.062 1 98.75 126 ILE A N 1
ATOM 952 C CA . ILE A 1 126 ? -8.148 -9.672 9.336 1 98.75 126 ILE A CA 1
ATOM 953 C C . ILE A 1 126 ? -6.914 -10.07 10.141 1 98.75 126 ILE A C 1
ATOM 955 O O . ILE A 1 126 ? -6.828 -9.797 11.336 1 98.75 126 ILE A O 1
ATOM 959 N N . TRP A 1 127 ? -6.004 -10.672 9.492 1 98.88 127 TRP A N 1
ATOM 960 C CA . TRP A 1 127 ? -4.762 -11.102 10.125 1 98.88 127 TRP A CA 1
ATOM 961 C C . TRP A 1 127 ? -4.035 -9.906 10.742 1 98.88 127 TRP A C 1
ATOM 963 O O . TRP A 1 127 ? -3.625 -9.953 11.906 1 98.88 127 TRP A O 1
ATOM 973 N N . LEU A 1 128 ? -3.912 -8.867 10.031 1 98.88 128 LEU A N 1
ATOM 974 C CA . LEU A 1 128 ? -3.215 -7.672 10.508 1 98.88 128 LEU A CA 1
ATOM 975 C C . LEU A 1 128 ? -3.955 -7.035 11.68 1 98.88 128 LEU A C 1
ATOM 977 O O . LEU A 1 128 ? -3.33 -6.59 12.641 1 98.88 128 LEU A O 1
ATOM 981 N N . MET A 1 129 ? -5.262 -6.996 11.586 1 98.81 129 MET A N 1
ATOM 982 C CA . MET A 1 129 ? -6.043 -6.434 12.68 1 98.81 129 MET A CA 1
ATOM 983 C C . MET A 1 129 ? -5.863 -7.254 13.953 1 98.81 129 MET A C 1
ATOM 985 O O . MET A 1 129 ? -5.777 -6.699 15.047 1 98.81 129 MET A O 1
ATOM 989 N N . ARG A 1 130 ? -5.785 -8.523 13.781 1 98.75 130 ARG A N 1
ATOM 990 C CA . ARG A 1 130 ? -5.562 -9.398 14.93 1 98.75 130 ARG A CA 1
ATOM 991 C C . ARG A 1 130 ? -4.16 -9.203 15.5 1 98.75 130 ARG A C 1
ATOM 993 O O . ARG A 1 130 ? -3.965 -9.258 16.719 1 98.75 130 ARG A O 1
ATOM 1000 N N . LEU A 1 131 ? -3.207 -9.055 14.633 1 98.81 131 LEU A N 1
ATOM 1001 C CA . LEU A 1 131 ? -1.847 -8.781 15.086 1 98.81 131 LEU A CA 1
ATOM 1002 C C . LEU A 1 131 ? -1.8 -7.5 15.914 1 98.81 131 LEU A C 1
ATOM 1004 O O . 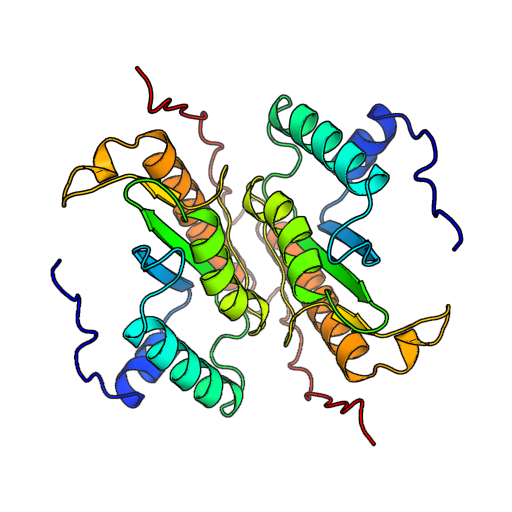LEU A 1 131 ? -1.15 -7.457 16.969 1 98.81 131 LEU A O 1
ATOM 1008 N N . ILE A 1 132 ? -2.457 -6.457 15.438 1 98.69 132 ILE A N 1
ATOM 1009 C CA . ILE A 1 132 ? -2.469 -5.176 16.141 1 98.69 132 ILE A CA 1
ATOM 1010 C C . ILE A 1 132 ? -3.164 -5.328 17.484 1 98.69 132 ILE A C 1
ATOM 1012 O O . ILE A 1 132 ? -2.668 -4.836 18.5 1 98.69 132 ILE A O 1
ATOM 1016 N N . GLU A 1 133 ? -4.262 -6.027 17.469 1 98.31 133 GLU A N 1
ATOM 1017 C CA . GLU A 1 133 ? -4.969 -6.285 18.719 1 98.31 133 GLU A CA 1
ATOM 1018 C C . GLU A 1 133 ? -4.09 -7.051 19.703 1 98.31 133 GLU A C 1
ATOM 1020 O O . GLU A 1 133 ? -4.012 -6.695 20.891 1 98.31 133 GLU A O 1
ATOM 1025 N N . ASN A 1 134 ? -3.441 -8.055 19.219 1 98.19 134 ASN A N 1
ATOM 1026 C CA . ASN A 1 134 ? -2.57 -8.883 20.047 1 98.19 134 ASN A CA 1
ATOM 1027 C C . ASN A 1 134 ? -1.377 -8.086 20.578 1 98.19 134 ASN A C 1
ATOM 1029 O O . ASN A 1 134 ? -0.816 -8.414 21.625 1 98.19 134 ASN A O 1
ATOM 1033 N N . GLY A 1 135 ? -0.951 -7.121 19.859 1 98.19 135 GLY A N 1
ATOM 1034 C CA . GLY A 1 135 ? 0.226 -6.344 20.203 1 98.19 135 GLY A CA 1
ATOM 1035 C C . GLY A 1 135 ? -0.057 -5.262 21.234 1 98.19 135 GLY A C 1
ATOM 1036 O O . GLY A 1 135 ? 0.869 -4.652 21.766 1 98.19 135 GLY A O 1
ATOM 1037 N N . LYS A 1 136 ? -1.343 -4.992 21.531 1 97.12 136 LYS A N 1
ATOM 1038 C CA . LYS A 1 136 ? -1.694 -3.941 22.484 1 97.12 136 LYS A CA 1
ATOM 1039 C C . LYS A 1 136 ? -1.078 -4.215 23.859 1 97.12 136 LYS A C 1
ATOM 1041 O O . LYS A 1 136 ? -1.242 -5.301 24.406 1 97.12 136 LYS A O 1
ATOM 1046 N N . GLY A 1 137 ? -0.31 -3.213 24.312 1 96.56 137 GLY A N 1
ATOM 1047 C CA . GLY A 1 137 ? 0.341 -3.34 25.609 1 96.56 137 GLY A CA 1
ATOM 1048 C C . GLY A 1 137 ? 1.631 -4.137 25.547 1 96.56 137 GLY A C 1
ATOM 1049 O O . GLY A 1 137 ? 2.352 -4.23 26.547 1 96.56 137 GLY A O 1
ATOM 1050 N N . VAL A 1 138 ? 1.967 -4.777 24.469 1 97.75 138 VAL A N 1
ATOM 1051 C CA . VAL A 1 138 ? 3.141 -5.637 24.328 1 97.75 138 VAL A CA 1
ATOM 1052 C C . VAL A 1 138 ? 4.117 -5.031 23.328 1 97.75 138 VAL A C 1
ATOM 1054 O O . VAL A 1 138 ? 5.316 -4.938 23.594 1 97.75 138 VAL A O 1
ATOM 1057 N N . VAL A 1 139 ? 3.582 -4.633 22.172 1 98.25 139 VAL A N 1
ATOM 1058 C CA . VAL A 1 139 ? 4.363 -3.99 21.109 1 98.25 139 VAL A CA 1
ATOM 1059 C C . VAL A 1 139 ? 4.012 -2.508 21.047 1 98.25 139 VAL A C 1
ATOM 1061 O O . VAL A 1 139 ? 2.982 -2.135 20.469 1 98.25 139 VAL A O 1
ATOM 1064 N N . PRO A 1 140 ? 4.844 -1.671 21.562 1 97.44 140 PRO A N 1
ATOM 1065 C CA . PRO A 1 140 ? 4.496 -0.249 21.578 1 97.44 140 PRO A CA 1
ATOM 1066 C C . PRO A 1 140 ? 4.355 0.354 20.188 1 97.44 140 PRO A C 1
ATOM 1068 O O . PRO A 1 140 ? 5.207 0.122 19.328 1 97.44 140 PRO A O 1
ATOM 1071 N N . GLU A 1 141 ? 3.283 1.094 20.031 1 96.31 141 GLU A N 1
ATOM 1072 C CA . GLU A 1 141 ? 3.135 1.874 18.797 1 96.31 141 GLU A CA 1
ATOM 1073 C C . GLU A 1 141 ? 4.105 3.051 18.781 1 96.31 141 GLU A C 1
ATOM 1075 O O . GLU A 1 141 ? 4.363 3.674 19.812 1 96.31 141 GLU A O 1
ATOM 1080 N N . PRO A 1 142 ? 4.594 3.33 17.578 1 95.88 142 PRO A N 1
ATOM 1081 C CA . PRO A 1 142 ? 5.367 4.574 17.516 1 95.88 142 PRO A CA 1
ATOM 1082 C C . PRO A 1 142 ? 4.535 5.801 17.891 1 95.88 142 PRO A C 1
ATOM 1084 O O . PRO A 1 142 ? 3.359 5.887 17.516 1 95.88 142 PRO A O 1
ATOM 1087 N N . ASN A 1 143 ? 5.18 6.707 18.609 1 93.31 143 ASN A N 1
ATOM 1088 C CA . ASN A 1 143 ? 4.504 7.969 18.891 1 93.31 143 ASN A CA 1
ATOM 1089 C C . ASN A 1 143 ? 4.258 8.773 17.625 1 93.31 143 ASN A C 1
ATOM 1091 O O . ASN A 1 143 ? 5.07 8.734 16.688 1 93.31 143 ASN A O 1
ATOM 1095 N N . PRO A 1 144 ? 3.119 9.438 17.672 1 91.56 144 PRO A N 1
ATOM 1096 C CA . PRO A 1 144 ? 2.912 10.297 16.516 1 91.56 144 PRO A CA 1
ATOM 1097 C C . PRO A 1 144 ? 4.004 11.359 16.359 1 91.56 144 PRO A C 1
ATOM 1099 O O . PRO A 1 144 ? 4.5 11.883 17.359 1 91.56 144 PRO A O 1
ATOM 1102 N N . PHE A 1 145 ? 4.402 11.547 15.102 1 91.94 145 PHE A N 1
ATOM 1103 C CA . PHE A 1 145 ? 5.355 12.609 14.797 1 91.94 145 PHE A CA 1
ATOM 1104 C C . PHE A 1 145 ? 4.637 13.938 14.586 1 91.94 145 PHE A C 1
ATOM 1106 O O . PHE A 1 145 ? 3.578 13.984 13.961 1 91.94 145 PHE A O 1
ATOM 1113 N N . LYS A 1 146 ? 5.27 14.961 15.195 1 91.62 146 LYS A N 1
ATOM 1114 C CA . LYS A 1 146 ? 4.781 16.281 14.836 1 91.62 146 LYS A CA 1
ATOM 1115 C C . LYS A 1 146 ? 5.145 16.641 13.398 1 91.62 146 LYS A C 1
ATOM 1117 O O . LYS A 1 146 ? 6.324 16.672 13.039 1 91.62 146 LYS A O 1
ATOM 1122 N N . LYS A 1 147 ? 4.137 16.938 12.68 1 90.88 147 LYS A N 1
ATOM 1123 C CA . LYS A 1 147 ? 4.355 17.125 11.25 1 90.88 147 LYS A CA 1
ATOM 1124 C C . LYS A 1 147 ? 5.281 18.297 10.977 1 90.88 147 LYS A C 1
ATOM 1126 O O . LYS A 1 147 ? 5.09 19.391 11.531 1 90.88 147 LYS A O 1
ATOM 1131 N N . VAL A 1 148 ? 6.301 17.984 10.125 1 89.5 148 VAL A N 1
ATOM 1132 C CA . VAL A 1 148 ? 7.184 19.016 9.594 1 89.5 148 VAL A CA 1
ATOM 1133 C C . VAL A 1 148 ? 6.758 19.391 8.18 1 89.5 148 VAL A C 1
ATOM 1135 O O . VAL A 1 148 ? 6.531 18.516 7.344 1 89.5 148 VAL A O 1
ATOM 1138 N N . TYR A 1 149 ? 6.559 20.703 8.031 1 88.69 149 TYR A N 1
ATOM 1139 C CA . TYR A 1 149 ? 6.199 21.188 6.699 1 88.69 149 TYR A CA 1
ATOM 1140 C C . TYR A 1 149 ? 7.371 21.906 6.047 1 88.69 149 TYR A C 1
ATOM 1142 O O . TYR A 1 149 ? 8.062 22.703 6.699 1 88.69 149 TYR A O 1
ATOM 1150 N N . MET A 1 150 ? 7.727 21.531 4.766 1 85.25 150 MET A N 1
ATOM 1151 C CA . MET A 1 150 ? 8.727 22.25 3.984 1 85.25 150 MET A CA 1
ATOM 1152 C C . MET A 1 150 ? 8.172 22.656 2.623 1 85.25 150 MET A C 1
ATOM 1154 O O . MET A 1 150 ? 7.77 21.797 1.836 1 85.25 150 MET A O 1
ATOM 1158 N N . HIS A 1 151 ? 8.18 24.031 2.332 1 81 151 HIS A N 1
ATOM 1159 C CA . HIS A 1 151 ? 7.777 24.609 1.054 1 81 151 HIS A CA 1
ATOM 1160 C C . HIS A 1 151 ? 8.992 24.984 0.208 1 81 151 HIS A C 1
ATOM 1162 O O . HIS A 1 151 ? 9.977 25.516 0.727 1 81 151 HIS A O 1
ATOM 1168 N N . PHE A 1 152 ? 9.055 24.453 -1.071 1 71.75 152 PHE A N 1
ATOM 1169 C CA . PHE A 1 152 ? 10.25 24.594 -1.898 1 71.75 152 PHE A CA 1
ATOM 1170 C C . PHE A 1 152 ? 10.406 26.047 -2.348 1 71.75 152 PHE A C 1
ATOM 1172 O O . PHE A 1 152 ? 11.516 26.484 -2.66 1 71.75 152 PHE A O 1
ATOM 1179 N N . VAL A 1 153 ? 9.32 26.719 -2.641 1 63.31 153 VAL A N 1
ATOM 1180 C CA . VAL A 1 153 ? 9.5 28.141 -2.936 1 63.31 153 VAL A CA 1
ATOM 1181 C C . VAL A 1 153 ? 9.453 28.953 -1.64 1 63.31 153 VAL A C 1
ATOM 1183 O O . VAL A 1 153 ? 8.508 28.828 -0.859 1 63.31 153 VAL A O 1
ATOM 1186 N N . ARG A 1 154 ? 10.812 29.25 -1.144 1 50.09 154 ARG A N 1
ATOM 1187 C CA . ARG A 1 154 ? 10.977 30.094 0.038 1 50.09 154 ARG A CA 1
ATOM 1188 C C . ARG A 1 154 ? 10.789 31.562 -0.309 1 50.09 154 ARG A C 1
ATOM 1190 O O . ARG A 1 154 ? 11.031 31.984 -1.444 1 50.09 154 ARG A O 1
ATOM 1197 N N . MET B 1 1 ? 26.031 10.727 -11.625 1 26.53 1 MET B N 1
ATOM 1198 C CA . MET B 1 1 ? 24.891 9.875 -11.305 1 26.53 1 MET B CA 1
ATOM 1199 C C . MET B 1 1 ? 25.328 8.438 -11.062 1 26.53 1 MET B C 1
ATOM 1201 O O . MET B 1 1 ? 25.766 7.75 -11.984 1 26.53 1 MET B O 1
ATOM 1205 N N . ASN B 1 2 ? 26.078 8.25 -10.008 1 32.97 2 ASN B N 1
ATOM 1206 C CA . ASN B 1 2 ? 26.594 6.922 -9.688 1 32.97 2 ASN B CA 1
ATOM 1207 C C . ASN B 1 2 ? 25.516 5.852 -9.828 1 32.97 2 ASN B C 1
ATOM 1209 O O . ASN B 1 2 ? 24.438 5.98 -9.273 1 32.97 2 ASN B O 1
ATOM 1213 N N . ASN B 1 3 ? 25.422 5.32 -11.023 1 34.53 3 ASN B N 1
ATOM 1214 C CA . ASN B 1 3 ? 24.656 4.117 -11.328 1 34.53 3 ASN B CA 1
ATOM 1215 C C . ASN B 1 3 ? 24.75 3.096 -10.203 1 34.53 3 ASN B C 1
ATOM 1217 O O . ASN B 1 3 ? 25.812 2.541 -9.93 1 34.53 3 ASN B O 1
ATOM 1221 N N . ALA B 1 4 ? 24.359 3.469 -9.102 1 39.75 4 ALA B N 1
ATOM 1222 C CA . ALA B 1 4 ? 24.25 2.346 -8.172 1 39.75 4 ALA B CA 1
ATOM 1223 C C . ALA B 1 4 ? 23.891 1.06 -8.906 1 39.75 4 ALA B C 1
ATOM 1225 O O . ALA B 1 4 ? 22.719 0.846 -9.258 1 39.75 4 ALA B O 1
ATOM 1226 N N . PHE B 1 5 ? 24.734 0.672 -9.875 1 38.31 5 PHE B N 1
ATOM 1227 C CA . PHE B 1 5 ? 24.703 -0.608 -10.57 1 38.31 5 PHE B CA 1
ATOM 1228 C C . PHE B 1 5 ? 24.438 -1.749 -9.602 1 38.31 5 PHE B C 1
ATOM 1230 O O . PHE B 1 5 ? 25.016 -1.796 -8.508 1 38.31 5 PHE B O 1
ATOM 1237 N N . PHE B 1 6 ? 23.25 -2.148 -9.422 1 46.28 6 PHE B N 1
ATOM 1238 C CA . PHE B 1 6 ? 23.094 -3.465 -8.812 1 46.28 6 PHE B CA 1
ATOM 1239 C C . PHE B 1 6 ? 24.203 -4.402 -9.273 1 46.28 6 PHE B C 1
ATOM 1241 O O . PHE B 1 6 ? 24.375 -4.625 -10.469 1 46.28 6 PHE B O 1
ATOM 1248 N N . PRO B 1 7 ? 25.266 -4.359 -8.68 1 49.94 7 PRO B N 1
ATOM 1249 C CA . PRO B 1 7 ? 26.219 -5.367 -9.148 1 49.94 7 PRO B CA 1
ATOM 1250 C C . PRO B 1 7 ? 25.531 -6.652 -9.609 1 49.94 7 PRO B C 1
ATOM 1252 O O . PRO B 1 7 ? 24.406 -6.938 -9.203 1 49.94 7 PRO B O 1
ATOM 1255 N N . LYS B 1 8 ? 26.031 -7.266 -10.742 1 56.91 8 LYS B N 1
ATOM 1256 C CA . LYS B 1 8 ? 25.672 -8.586 -11.25 1 56.91 8 LYS B CA 1
ATOM 1257 C C . LYS B 1 8 ? 25.438 -9.57 -10.109 1 56.91 8 LYS B C 1
ATOM 1259 O O . LYS B 1 8 ? 26.281 -10.406 -9.812 1 56.91 8 LYS B O 1
ATOM 1264 N N . MET B 1 9 ? 24.75 -9.055 -9.094 1 63.97 9 MET B N 1
ATOM 1265 C CA . MET B 1 9 ? 24.422 -10.031 -8.055 1 63.97 9 MET B CA 1
ATOM 1266 C C . MET B 1 9 ? 23.594 -11.172 -8.625 1 63.97 9 MET B C 1
ATOM 1268 O O . MET B 1 9 ? 22.672 -10.938 -9.414 1 63.97 9 MET B O 1
ATOM 1272 N N . SER B 1 10 ? 24.094 -12.281 -8.422 1 80.62 10 SER B N 1
ATOM 1273 C CA . SER B 1 10 ? 23.328 -13.461 -8.812 1 80.62 10 SER B CA 1
ATOM 1274 C C . SER B 1 10 ? 21.953 -13.461 -8.172 1 80.62 10 SER B C 1
ATOM 1276 O O . SER B 1 10 ? 21.781 -13.023 -7.027 1 80.62 10 SER B O 1
ATOM 1278 N N . LEU B 1 11 ? 20.906 -13.781 -8.891 1 85.88 11 LEU B N 1
ATOM 1279 C CA . LEU B 1 11 ? 19.531 -13.906 -8.398 1 85.88 11 LEU B CA 1
ATOM 1280 C C . LEU B 1 11 ? 19.484 -14.812 -7.176 1 85.88 11 LEU B C 1
ATOM 1282 O O . LEU B 1 11 ? 18.656 -14.594 -6.277 1 85.88 11 LEU B O 1
ATOM 1286 N N . MET B 1 12 ? 20.469 -15.672 -7.109 1 86.38 12 MET B N 1
ATOM 1287 C CA . MET B 1 12 ? 20.5 -16.594 -5.969 1 86.38 12 MET B CA 1
ATOM 1288 C C . MET B 1 12 ? 20.828 -15.836 -4.68 1 86.38 12 MET B C 1
ATOM 1290 O O . MET B 1 12 ? 20.219 -16.109 -3.637 1 86.38 12 MET B O 1
ATOM 1294 N N . LYS B 1 13 ? 21.734 -14.977 -4.785 1 90.75 13 LYS B N 1
ATOM 1295 C CA . LYS B 1 13 ? 22.109 -14.188 -3.617 1 90.75 13 LYS B CA 1
ATOM 1296 C C . LYS B 1 13 ? 20.984 -13.258 -3.203 1 90.75 13 LYS B C 1
ATOM 1298 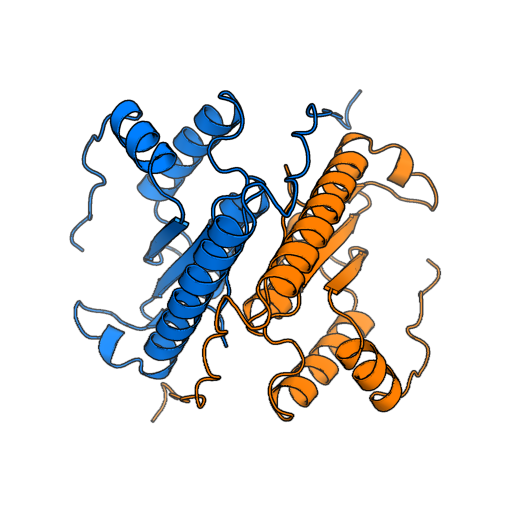O O . LYS B 1 13 ? 20.719 -13.078 -2.012 1 90.75 13 LYS B O 1
ATOM 1303 N N . VAL B 1 14 ? 20.328 -12.711 -4.145 1 90.94 14 VAL B N 1
ATOM 1304 C CA . VAL B 1 14 ? 19.203 -11.82 -3.891 1 90.94 14 VAL B CA 1
ATOM 1305 C C . VAL B 1 14 ? 18.078 -12.578 -3.168 1 90.94 14 VAL B C 1
ATOM 1307 O O . VAL B 1 14 ? 17.562 -12.109 -2.15 1 90.94 14 VAL B O 1
ATOM 1310 N N . PHE B 1 15 ? 17.781 -13.773 -3.568 1 92.44 15 PHE B N 1
ATOM 1311 C CA . PHE B 1 15 ? 16.703 -14.555 -2.992 1 92.44 15 PHE B CA 1
ATOM 1312 C C . PHE B 1 15 ? 17.047 -15 -1.575 1 92.44 15 PHE B C 1
ATOM 1314 O O . PHE B 1 15 ? 16.172 -15.07 -0.711 1 92.44 15 PHE B O 1
ATOM 1321 N N . LYS B 1 16 ? 18.312 -15.297 -1.381 1 92.88 16 LYS B N 1
ATOM 1322 C CA . LYS B 1 16 ? 18.734 -15.625 -0.023 1 92.88 16 LYS B CA 1
ATOM 1323 C C . LYS B 1 16 ? 18.5 -14.453 0.924 1 92.88 16 LYS B C 1
ATOM 1325 O O . LYS B 1 16 ? 18 -14.633 2.035 1 92.88 16 LYS B O 1
ATOM 1330 N N . LYS B 1 17 ? 18.812 -13.242 0.444 1 94.19 17 LYS B N 1
ATOM 1331 C CA . LYS B 1 17 ? 18.625 -12.055 1.264 1 94.19 17 LYS B CA 1
ATOM 1332 C C . LYS B 1 17 ? 17.156 -11.773 1.506 1 94.19 17 LYS B C 1
ATOM 1334 O O . LYS B 1 17 ? 16.766 -11.367 2.604 1 94.19 17 LYS B O 1
ATOM 1339 N N . ILE B 1 18 ? 16.375 -11.977 0.528 1 93.44 18 ILE B N 1
ATOM 1340 C CA . ILE B 1 18 ? 14.938 -11.773 0.651 1 93.44 18 ILE B CA 1
ATOM 1341 C C . ILE B 1 18 ? 14.359 -12.742 1.677 1 93.44 18 ILE B C 1
ATOM 1343 O O . ILE B 1 18 ? 13.562 -12.352 2.537 1 93.44 18 ILE B O 1
ATOM 1347 N N . LYS B 1 19 ? 14.797 -13.945 1.603 1 93.62 19 LYS B N 1
ATOM 1348 C CA . LYS B 1 19 ? 14.305 -14.969 2.52 1 93.62 19 LYS B CA 1
ATOM 1349 C C . LYS B 1 19 ? 14.664 -14.633 3.963 1 93.62 19 LYS B C 1
ATOM 1351 O O . LYS B 1 19 ? 13.867 -14.852 4.875 1 93.62 19 LYS B O 1
ATOM 1356 N N . GLU B 1 20 ? 15.734 -14.055 4.137 1 95.81 20 GLU B N 1
ATOM 1357 C CA . GLU B 1 20 ? 16.234 -13.781 5.48 1 95.81 20 GLU B CA 1
ATOM 1358 C C . GLU B 1 20 ? 15.641 -12.492 6.039 1 95.81 20 GLU B C 1
ATOM 1360 O O . GLU B 1 20 ? 15.625 -12.289 7.258 1 95.81 20 GLU B O 1
ATOM 1365 N N . ALA B 1 21 ? 15.18 -11.648 5.141 1 97.25 21 ALA B N 1
ATOM 1366 C CA . ALA B 1 21 ? 14.688 -10.344 5.566 1 97.25 21 ALA B CA 1
ATOM 1367 C C . ALA B 1 21 ? 13.25 -10.43 6.059 1 97.25 21 ALA B C 1
ATOM 1369 O O . ALA B 1 21 ? 12.422 -11.133 5.465 1 97.25 21 ALA B O 1
ATOM 1370 N N . ASP B 1 22 ? 12.961 -9.664 7.16 1 97.5 22 ASP B N 1
ATOM 1371 C CA . ASP B 1 22 ? 11.586 -9.516 7.637 1 97.5 22 ASP B CA 1
ATOM 1372 C C . ASP B 1 22 ? 10.875 -8.367 6.918 1 97.5 22 ASP B C 1
ATOM 1374 O O . ASP B 1 22 ? 9.648 -8.359 6.812 1 97.5 22 ASP B O 1
ATOM 1378 N N . GLY B 1 23 ? 11.641 -7.406 6.531 1 98.25 23 GLY B N 1
ATOM 1379 C CA . GLY B 1 23 ? 11.148 -6.242 5.816 1 98.25 23 GLY B CA 1
ATOM 1380 C C . GLY B 1 23 ? 11.992 -5.875 4.613 1 98.25 23 GLY B C 1
ATOM 1381 O O . GLY B 1 23 ? 13.18 -6.203 4.559 1 98.25 23 GLY B O 1
ATOM 1382 N N . ILE B 1 24 ? 11.414 -5.266 3.664 1 98.38 24 ILE B N 1
ATOM 1383 C CA . ILE B 1 24 ? 12.086 -4.891 2.426 1 98.38 24 ILE B CA 1
ATOM 1384 C C . ILE B 1 24 ? 11.711 -3.459 2.049 1 98.38 24 ILE B C 1
ATOM 1386 O O . ILE B 1 24 ? 10.539 -3.084 2.096 1 98.38 24 ILE B O 1
ATOM 1390 N N . ILE B 1 25 ? 12.688 -2.689 1.712 1 98.62 25 ILE B N 1
ATOM 1391 C CA . ILE B 1 25 ? 12.477 -1.345 1.187 1 98.62 25 ILE B CA 1
ATOM 1392 C C . ILE B 1 25 ? 12.883 -1.295 -0.284 1 98.62 25 ILE B C 1
ATOM 1394 O O . ILE B 1 25 ? 13.984 -1.712 -0.643 1 98.62 25 ILE B O 1
ATOM 1398 N N . PHE B 1 26 ? 12.016 -0.828 -1.128 1 98.12 26 PHE B N 1
ATOM 1399 C CA . PHE B 1 26 ? 12.312 -0.554 -2.527 1 98.12 26 PHE B CA 1
ATOM 1400 C C . PHE B 1 26 ? 12.57 0.933 -2.746 1 98.12 26 PHE B C 1
ATOM 1402 O O . PHE B 1 26 ? 11.68 1.759 -2.541 1 98.12 26 PHE B O 1
ATOM 1409 N N . ALA B 1 27 ? 13.766 1.224 -3.119 1 97.75 27 ALA B N 1
ATOM 1410 C CA . ALA B 1 27 ? 14.125 2.631 -3.27 1 97.75 27 ALA B CA 1
ATOM 1411 C C . ALA B 1 27 ? 14.672 2.912 -4.668 1 97.75 27 ALA B C 1
ATOM 1413 O O . ALA B 1 27 ? 15.406 2.094 -5.23 1 97.75 27 ALA B O 1
ATOM 1414 N N . SER B 1 28 ? 14.32 4.062 -5.234 1 97.25 28 SER B N 1
ATOM 1415 C CA . SER B 1 28 ? 14.773 4.422 -6.57 1 97.25 28 SER B CA 1
ATOM 1416 C C . SER B 1 28 ? 14.836 5.938 -6.746 1 97.25 28 SER B C 1
ATOM 1418 O O . SER B 1 28 ? 14.008 6.664 -6.184 1 97.25 28 SER B O 1
ATOM 1420 N N . PRO B 1 29 ? 15.805 6.402 -7.523 1 96.44 29 PRO B N 1
ATOM 1421 C CA . PRO B 1 29 ? 15.609 7.75 -8.07 1 96.44 29 PRO B CA 1
ATOM 1422 C C . PRO B 1 29 ? 14.555 7.793 -9.172 1 96.44 29 PRO B C 1
ATOM 1424 O O . PRO B 1 29 ? 14.047 6.75 -9.586 1 96.44 29 PRO B O 1
ATOM 1427 N N . VAL B 1 30 ? 14.242 9.016 -9.602 1 97.25 30 VAL B N 1
ATOM 1428 C CA . VAL B 1 30 ? 13.273 9.1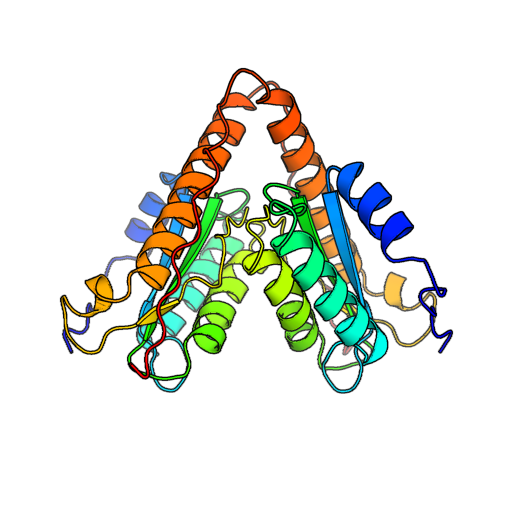88 -10.672 1 97.25 30 VAL B CA 1
ATOM 1429 C C . VAL B 1 30 ? 14 9.297 -12.016 1 97.25 30 VAL B C 1
ATOM 1431 O O . VAL B 1 30 ? 14.922 10.102 -12.156 1 97.25 30 VAL B O 1
ATOM 1434 N N . HIS B 1 31 ? 13.688 8.469 -12.93 1 96.62 31 HIS B N 1
ATOM 1435 C CA . HIS B 1 31 ? 14.078 8.539 -14.336 1 96.62 31 HIS B CA 1
ATOM 1436 C C . HIS B 1 31 ? 12.859 8.664 -15.242 1 96.62 31 HIS B C 1
ATOM 1438 O O . HIS B 1 31 ? 12.094 7.711 -15.398 1 96.62 31 HIS B O 1
ATOM 1444 N N . PHE B 1 32 ? 12.688 9.812 -15.836 1 96.69 32 PHE B N 1
ATOM 1445 C CA . PHE B 1 32 ? 11.562 10.094 -16.719 1 96.69 32 PHE B CA 1
ATOM 1446 C C . PHE B 1 32 ? 10.242 9.703 -16.062 1 96.69 32 PHE B C 1
ATOM 1448 O O . PHE B 1 32 ? 9.453 8.953 -16.625 1 96.69 32 PHE B O 1
ATOM 1455 N N . SER B 1 33 ? 10.062 10.141 -14.891 1 97.38 33 SER B N 1
ATOM 1456 C CA . SER B 1 33 ? 8.852 9.984 -14.094 1 97.38 33 SER B CA 1
ATOM 1457 C C . SER B 1 33 ? 8.586 8.516 -13.781 1 97.38 33 SER B C 1
ATOM 1459 O O . SER B 1 33 ? 7.434 8.094 -13.695 1 97.38 33 SER B O 1
ATOM 1461 N N . GLY B 1 34 ? 9.648 7.781 -13.609 1 98.19 34 GLY B N 1
ATOM 1462 C CA . GLY B 1 34 ? 9.562 6.371 -13.266 1 98.19 34 GLY B CA 1
ATOM 1463 C C . GLY B 1 34 ? 10.875 5.793 -12.781 1 98.19 34 GLY B C 1
ATOM 1464 O O . GLY B 1 34 ? 11.852 6.527 -12.594 1 98.19 34 GLY B O 1
ATOM 1465 N N . ILE B 1 35 ? 10.852 4.484 -12.438 1 97.81 35 ILE B N 1
ATOM 1466 C CA . ILE B 1 35 ? 12.078 3.803 -12.031 1 97.81 35 ILE B CA 1
ATOM 1467 C C . ILE B 1 35 ? 12.969 3.588 -13.25 1 97.81 35 ILE B C 1
ATOM 1469 O O . ILE B 1 35 ? 12.492 3.566 -14.391 1 97.81 35 ILE B O 1
ATOM 1473 N N . GLY B 1 36 ? 14.227 3.473 -13.062 1 96.81 36 GLY B N 1
ATOM 1474 C CA . GLY B 1 36 ? 15.156 3.234 -14.148 1 96.81 36 GLY B CA 1
ATOM 1475 C C . GLY B 1 36 ? 14.984 1.874 -14.797 1 96.81 36 GLY B C 1
ATOM 1476 O O . GLY B 1 36 ? 14.414 0.962 -14.203 1 96.81 36 GLY B O 1
ATOM 1477 N N . GLY B 1 37 ? 15.508 1.757 -16.016 1 95.69 37 GLY B N 1
ATOM 1478 C CA . GLY B 1 37 ? 15.398 0.512 -16.766 1 95.69 37 GLY B CA 1
ATOM 1479 C C . GLY B 1 37 ? 16 -0.675 -16.031 1 95.69 37 GLY B C 1
ATOM 1480 O O . GLY B 1 37 ? 15.414 -1.758 -16.016 1 95.69 37 GLY B O 1
ATOM 1481 N N . ASN B 1 38 ? 17.141 -0.513 -15.453 1 93.81 38 ASN B N 1
ATOM 1482 C CA . ASN B 1 38 ? 17.797 -1.596 -14.734 1 93.81 38 ASN B CA 1
ATOM 1483 C C . ASN B 1 38 ? 16.969 -2.043 -13.523 1 93.81 38 ASN B C 1
ATOM 1485 O O . ASN B 1 38 ? 16.812 -3.24 -13.281 1 93.81 38 ASN B O 1
ATOM 1489 N N . MET B 1 39 ? 16.438 -1.077 -12.758 1 95.56 39 MET B N 1
ATOM 1490 C CA . MET B 1 39 ? 15.586 -1.403 -11.617 1 95.56 39 MET B CA 1
ATOM 1491 C C . MET B 1 39 ? 14.328 -2.137 -12.07 1 95.56 39 MET B C 1
ATOM 1493 O O . MET B 1 39 ? 13.922 -3.121 -11.445 1 95.56 39 MET B O 1
ATOM 1497 N N . LYS B 1 40 ? 13.766 -1.64 -13.07 1 97.19 40 LYS B N 1
ATOM 1498 C CA . LYS B 1 40 ? 12.57 -2.271 -13.617 1 97.19 40 LYS B CA 1
ATOM 1499 C C . LYS B 1 40 ? 12.844 -3.719 -14.016 1 97.19 40 LYS B C 1
ATOM 1501 O O . LYS B 1 40 ? 12.086 -4.621 -13.648 1 97.19 40 LYS B O 1
ATOM 1506 N N . SER B 1 41 ? 13.922 -3.977 -14.812 1 95.94 41 SER B N 1
ATOM 1507 C CA . SER B 1 41 ? 14.297 -5.316 -15.242 1 95.94 41 SER B CA 1
ATOM 1508 C C . SER B 1 41 ? 14.594 -6.219 -14.047 1 95.94 41 SER B C 1
ATOM 1510 O O . SER B 1 41 ? 14.188 -7.383 -14.031 1 95.94 41 SER B O 1
ATOM 1512 N N . PHE B 1 42 ? 15.273 -5.664 -13.094 1 95.25 42 PHE B N 1
ATOM 1513 C CA . PHE B 1 42 ? 15.609 -6.398 -11.883 1 95.25 42 PHE B CA 1
ATOM 1514 C C . PHE B 1 42 ? 14.352 -6.824 -11.141 1 95.25 42 PHE B C 1
ATOM 1516 O O . PHE B 1 42 ? 14.195 -7.996 -10.789 1 95.25 42 PHE B O 1
ATOM 1523 N N . LEU B 1 43 ? 13.414 -5.902 -10.906 1 96.88 43 LEU B N 1
ATOM 1524 C CA . LEU B 1 43 ? 12.195 -6.191 -10.172 1 96.88 43 LEU B CA 1
ATOM 1525 C C . LEU B 1 43 ? 11.312 -7.172 -10.938 1 96.88 43 LEU B C 1
ATOM 1527 O O . LEU B 1 43 ? 10.766 -8.117 -10.352 1 96.88 43 LEU B O 1
ATOM 1531 N N . ASP B 1 44 ? 11.203 -6.973 -12.25 1 96.62 44 ASP B N 1
ATOM 1532 C CA . ASP B 1 44 ? 10.398 -7.891 -13.055 1 96.62 44 ASP B CA 1
ATOM 1533 C C . ASP B 1 44 ? 10.883 -9.328 -12.898 1 96.62 44 ASP B C 1
ATOM 1535 O O . ASP B 1 44 ? 10.086 -10.234 -12.656 1 96.62 44 ASP B O 1
ATOM 1539 N N . ARG B 1 45 ? 12.164 -9.508 -13.008 1 94.31 45 ARG B N 1
ATOM 1540 C CA . ARG B 1 45 ? 12.734 -10.844 -12.922 1 94.31 45 ARG B CA 1
ATOM 1541 C C . ARG B 1 45 ? 12.594 -11.414 -11.516 1 94.31 45 ARG B C 1
ATOM 1543 O O . ARG B 1 45 ? 12.203 -12.57 -11.336 1 94.31 45 ARG B O 1
ATOM 1550 N N . THR B 1 46 ? 12.938 -10.625 -10.523 1 95.38 46 THR B N 1
ATOM 1551 C CA . THR B 1 46 ? 12.914 -11.047 -9.133 1 95.38 46 THR B CA 1
ATOM 1552 C C . THR B 1 46 ? 11.508 -11.453 -8.711 1 95.38 46 THR B C 1
ATOM 1554 O O . THR B 1 46 ? 11.312 -12.523 -8.125 1 95.38 46 THR B O 1
ATOM 1557 N N . PHE B 1 47 ? 10.539 -10.656 -9.039 1 96.06 47 PHE B N 1
ATOM 1558 C CA . PHE B 1 47 ? 9.172 -10.922 -8.602 1 96.06 47 PHE B CA 1
ATOM 1559 C C . PHE B 1 47 ? 8.57 -12.078 -9.398 1 96.06 47 PHE B C 1
ATOM 1561 O O . PHE B 1 47 ? 7.754 -12.836 -8.875 1 96.06 47 PHE B O 1
ATOM 1568 N N . TYR B 1 48 ? 8.93 -12.227 -10.625 1 93.69 48 TYR B N 1
ATOM 1569 C CA . TYR B 1 48 ? 8.484 -13.367 -11.414 1 93.69 48 TYR B CA 1
ATOM 1570 C C . TYR B 1 48 ? 8.969 -14.672 -10.805 1 93.69 48 TYR B C 1
ATOM 1572 O O . TYR B 1 48 ? 8.172 -15.586 -10.57 1 93.69 48 TYR B O 1
ATOM 1580 N N . VAL B 1 49 ? 10.227 -14.734 -10.492 1 91.75 49 VAL B N 1
ATOM 1581 C CA . VAL B 1 49 ? 10.836 -15.945 -9.953 1 91.75 49 VAL B CA 1
ATOM 1582 C C . VAL B 1 49 ? 10.305 -16.203 -8.547 1 91.75 49 VAL B C 1
ATOM 1584 O O . VAL B 1 49 ? 9.992 -17.344 -8.195 1 91.75 49 VAL B O 1
ATOM 1587 N N . ALA B 1 50 ? 10.18 -15.164 -7.754 1 91.25 50 ALA B N 1
ATOM 1588 C CA . ALA B 1 50 ? 9.68 -15.312 -6.391 1 91.25 50 ALA B CA 1
ATOM 1589 C C . ALA B 1 50 ? 8.258 -15.852 -6.383 1 91.25 50 ALA B C 1
ATOM 1591 O O . ALA B 1 50 ? 7.902 -16.672 -5.527 1 91.25 50 ALA B O 1
ATOM 1592 N N . GLY B 1 51 ? 7.469 -15.352 -7.281 1 87.69 51 GLY B N 1
ATOM 1593 C CA . GLY B 1 51 ? 6.094 -15.82 -7.391 1 87.69 51 GLY B CA 1
ATOM 1594 C C . GLY B 1 51 ? 5.988 -17.281 -7.742 1 87.69 51 GLY B C 1
ATOM 1595 O O . GLY B 1 51 ? 5.121 -18 -7.227 1 87.69 51 GLY B O 1
ATOM 1596 N N . ALA B 1 52 ? 6.91 -17.766 -8.508 1 85.88 52 ALA B N 1
ATOM 1597 C CA . ALA B 1 52 ? 6.926 -19.156 -8.953 1 85.88 52 ALA B CA 1
ATOM 1598 C C . ALA B 1 52 ? 7.484 -20.062 -7.867 1 85.88 52 ALA B C 1
ATOM 1600 O O . ALA B 1 52 ? 7.336 -21.297 -7.938 1 85.88 52 ALA B O 1
ATOM 1601 N N . ASN B 1 53 ? 8.094 -19.422 -6.906 1 83.06 53 ASN B N 1
ATOM 1602 C CA . ASN B 1 53 ? 8.742 -20.203 -5.848 1 83.06 53 ASN B CA 1
ATOM 1603 C C . ASN B 1 53 ? 8.047 -20 -4.504 1 83.06 53 ASN B C 1
ATOM 1605 O O . ASN B 1 53 ? 8.711 -19.75 -3.49 1 83.06 53 ASN B O 1
ATOM 1609 N N . GLY B 1 54 ? 6.742 -20.031 -4.418 1 81.81 54 GLY B N 1
ATOM 1610 C CA . GLY B 1 54 ? 5.992 -20.078 -3.172 1 81.81 54 GLY B CA 1
ATOM 1611 C C . GLY B 1 54 ? 5.691 -18.703 -2.613 1 81.81 54 GLY B C 1
ATOM 1612 O O . GLY B 1 54 ? 5.395 -18.562 -1.426 1 81.81 54 GLY B O 1
ATOM 1613 N N . GLY B 1 55 ? 5.922 -17.703 -3.35 1 89.38 55 GLY B N 1
ATOM 1614 C CA . GLY B 1 55 ? 5.586 -16.375 -2.869 1 89.38 55 GLY B CA 1
ATOM 1615 C C . GLY B 1 55 ? 6.523 -15.875 -1.789 1 89.38 55 GLY B C 1
ATOM 1616 O O . GLY B 1 55 ? 6.082 -15.477 -0.711 1 89.38 55 GLY B O 1
ATOM 1617 N N . LEU B 1 56 ? 7.77 -15.672 -2.105 1 92.44 56 LEU B N 1
ATOM 1618 C CA . LEU B 1 56 ? 8.836 -15.336 -1.165 1 92.44 56 LEU B CA 1
ATOM 1619 C C . LEU B 1 56 ? 8.555 -14 -0.481 1 92.44 56 LEU B C 1
ATOM 1621 O O . LEU B 1 56 ? 9.047 -13.742 0.618 1 92.44 56 LEU B O 1
ATOM 1625 N N . PHE B 1 57 ? 7.695 -13.195 -1.084 1 96.75 57 PHE B N 1
ATOM 1626 C CA . PHE B 1 57 ? 7.441 -11.852 -0.569 1 96.75 57 PHE B CA 1
ATOM 1627 C C . PHE B 1 57 ? 6.234 -11.852 0.362 1 96.75 57 PHE B C 1
ATOM 1629 O O . PHE B 1 57 ? 6.004 -10.875 1.085 1 96.75 57 PHE B O 1
ATOM 1636 N N . ARG B 1 58 ? 5.52 -12.906 0.39 1 96.94 58 ARG B N 1
ATOM 1637 C CA . ARG B 1 58 ? 4.266 -12.969 1.136 1 96.94 58 ARG B CA 1
ATOM 1638 C C . ARG B 1 58 ? 4.488 -12.617 2.604 1 96.94 58 ARG B C 1
ATOM 1640 O O . ARG B 1 58 ? 5.371 -13.18 3.254 1 96.94 58 ARG B O 1
ATOM 1647 N N . HIS B 1 59 ? 3.74 -11.609 3.02 1 97.88 59 HIS B N 1
ATOM 1648 C CA . HIS B 1 59 ? 3.609 -11.227 4.422 1 97.88 59 HIS B CA 1
ATOM 1649 C C . HIS B 1 59 ? 4.875 -10.547 4.926 1 97.88 59 HIS B C 1
ATOM 1651 O O . HIS B 1 59 ? 5.012 -10.289 6.125 1 97.88 59 HIS B O 1
ATOM 1657 N N . LYS B 1 60 ? 5.875 -10.328 4.027 1 98.25 60 LYS B N 1
ATOM 1658 C CA . LYS B 1 60 ? 6.969 -9.438 4.406 1 98.25 60 LYS B CA 1
ATOM 1659 C C . LYS B 1 60 ? 6.5 -7.984 4.461 1 98.25 60 LYS B C 1
ATOM 1661 O O . LYS B 1 60 ? 5.691 -7.555 3.641 1 98.25 60 LYS B O 1
ATOM 1666 N N . VAL B 1 61 ? 7.02 -7.23 5.453 1 98.88 61 VAL B N 1
ATOM 1667 C CA . VAL B 1 61 ? 6.715 -5.805 5.547 1 98.88 61 VAL B CA 1
ATOM 1668 C C . VAL B 1 61 ? 7.516 -5.035 4.5 1 98.88 61 VAL B C 1
ATOM 1670 O O . VAL B 1 61 ? 8.711 -5.281 4.32 1 98.88 61 VAL B O 1
ATOM 1673 N N . ALA B 1 62 ? 6.832 -4.129 3.752 1 98.88 62 ALA B N 1
ATOM 1674 C CA . ALA B 1 62 ? 7.535 -3.439 2.672 1 98.88 62 ALA B CA 1
ATOM 1675 C C . ALA B 1 62 ? 7.156 -1.962 2.629 1 98.88 62 ALA B C 1
ATOM 1677 O O . ALA B 1 62 ? 6.121 -1.563 3.166 1 98.88 62 ALA B O 1
ATOM 1678 N N . ALA B 1 63 ? 7.984 -1.195 2.041 1 98.88 63 ALA B N 1
ATOM 1679 C CA . ALA B 1 63 ? 7.734 0.204 1.704 1 98.88 63 ALA B CA 1
ATOM 1680 C C . ALA B 1 63 ? 8.523 0.621 0.467 1 98.88 63 ALA B C 1
ATOM 1682 O O . ALA B 1 63 ? 9.523 -0.01 0.122 1 98.88 63 ALA B O 1
ATOM 1683 N N . ALA B 1 64 ? 8.008 1.643 -0.156 1 98.75 64 ALA B N 1
ATOM 1684 C CA . ALA B 1 64 ? 8.688 2.26 -1.295 1 98.75 64 ALA B CA 1
ATOM 1685 C C . ALA B 1 64 ? 9.148 3.672 -0.957 1 98.75 64 ALA B C 1
ATOM 1687 O O . ALA B 1 64 ? 8.445 4.422 -0.279 1 98.75 64 ALA B O 1
ATOM 1688 N N . LEU B 1 65 ? 10.312 3.994 -1.399 1 98 65 LEU B N 1
ATOM 1689 C CA . LEU B 1 65 ? 10.898 5.316 -1.218 1 98 65 LEU B CA 1
ATOM 1690 C C . LEU B 1 65 ? 11.5 5.828 -2.523 1 98 65 LEU B C 1
ATOM 1692 O O . LEU B 1 65 ? 12.172 5.082 -3.236 1 98 65 LEU B O 1
ATOM 1696 N N . VAL B 1 66 ? 11.281 7.164 -2.805 1 97.88 66 VAL B N 1
ATOM 1697 C CA . VAL B 1 66 ? 11.75 7.711 -4.074 1 97.88 66 VAL B CA 1
ATOM 1698 C C . VAL B 1 66 ? 12.469 9.039 -3.832 1 97.88 66 VAL B C 1
ATOM 1700 O O . VAL B 1 66 ? 12 9.875 -3.057 1 97.88 66 VAL B O 1
ATOM 1703 N N . ALA B 1 67 ? 13.633 9.195 -4.398 1 96.75 67 ALA B N 1
ATOM 1704 C CA . ALA B 1 67 ? 14.328 10.484 -4.457 1 96.75 67 ALA B CA 1
ATOM 1705 C C . ALA B 1 67 ? 14.109 11.156 -5.805 1 96.75 67 ALA B C 1
ATOM 1707 O O . ALA B 1 67 ? 14.203 10.516 -6.855 1 96.75 67 ALA B O 1
ATOM 1708 N N . VAL B 1 68 ? 13.797 12.5 -5.746 1 96.5 68 VAL B N 1
ATOM 1709 C CA . VAL B 1 68 ? 13.484 13.203 -6.984 1 96.5 68 VAL B CA 1
ATOM 1710 C C . VAL B 1 68 ? 14.078 14.609 -6.945 1 96.5 68 VAL B C 1
ATOM 1712 O O . VAL B 1 68 ? 14.188 15.211 -5.875 1 96.5 68 VAL B O 1
ATOM 1715 N N . ARG B 1 69 ? 14.453 15.047 -8.102 1 93.38 69 ARG B N 1
ATOM 1716 C CA . ARG B 1 69 ? 14.945 16.422 -8.164 1 93.38 69 ARG B CA 1
ATOM 1717 C C . ARG B 1 69 ? 13.797 17.422 -8.164 1 93.38 69 ARG B C 1
ATOM 1719 O O . ARG B 1 69 ? 13.805 18.375 -7.391 1 93.38 69 ARG B O 1
ATOM 1726 N N . ARG B 1 70 ? 12.781 17.219 -9.031 1 91.75 70 ARG B N 1
ATOM 1727 C CA . ARG B 1 70 ? 11.734 18.219 -9.18 1 91.75 70 ARG B CA 1
ATOM 1728 C C . ARG B 1 70 ? 10.359 17.562 -9.273 1 91.75 70 ARG B C 1
ATOM 1730 O O . ARG B 1 70 ? 9.469 17.859 -8.477 1 91.75 70 ARG B O 1
ATOM 1737 N N . SER B 1 71 ? 10.18 16.766 -10.273 1 94.81 71 SER B N 1
ATOM 1738 C CA . SER B 1 71 ? 8.859 16.188 -10.531 1 94.81 71 SER B CA 1
ATOM 1739 C C . SER B 1 71 ? 8.945 14.703 -10.828 1 94.81 71 SER B C 1
ATOM 1741 O O . SER B 1 71 ? 10.039 14.172 -11.055 1 94.81 71 SER B O 1
ATOM 1743 N N . GLY B 1 72 ? 7.77 13.984 -10.695 1 97 72 GLY B N 1
ATOM 1744 C CA . GLY B 1 72 ? 7.688 12.578 -11.055 1 97 72 GLY B CA 1
ATOM 1745 C C . GLY B 1 72 ? 7.801 11.648 -9.867 1 97 72 GLY B C 1
ATOM 1746 O O . GLY B 1 72 ? 7.875 10.43 -10.023 1 97 72 GLY B O 1
ATOM 1747 N N . GLY B 1 73 ? 7.844 12.18 -8.641 1 97.56 73 GLY B N 1
ATOM 1748 C CA . GLY B 1 73 ? 8.055 11.398 -7.434 1 97.56 73 GLY B CA 1
ATOM 1749 C C . GLY B 1 73 ? 6.918 10.43 -7.148 1 97.56 73 GLY B C 1
ATOM 1750 O O . GLY B 1 73 ? 7.145 9.227 -7.016 1 97.56 73 GLY B O 1
ATOM 1751 N N . VAL B 1 74 ? 5.707 10.93 -7.109 1 97.69 74 VAL B N 1
ATOM 1752 C CA . VAL B 1 74 ? 4.555 10.117 -6.73 1 97.69 74 VAL B CA 1
ATOM 1753 C C . VAL B 1 74 ? 4.312 9.039 -7.789 1 97.69 74 VAL B C 1
ATOM 1755 O O . VAL B 1 74 ? 4.039 7.883 -7.457 1 97.69 74 VAL B O 1
ATOM 1758 N N . ALA B 1 75 ? 4.469 9.391 -9.07 1 97.88 75 ALA B N 1
ATOM 1759 C CA . ALA B 1 75 ? 4.332 8.398 -10.133 1 97.88 75 ALA B CA 1
ATOM 1760 C C . ALA B 1 75 ? 5.34 7.266 -9.961 1 97.88 75 ALA B C 1
ATOM 1762 O O . ALA B 1 75 ? 5.016 6.102 -10.195 1 97.88 75 ALA B O 1
ATOM 1763 N N . THR B 1 76 ? 6.52 7.594 -9.578 1 98.69 76 THR B N 1
ATOM 1764 C CA . THR B 1 76 ? 7.574 6.602 -9.383 1 98.69 76 THR B CA 1
ATOM 1765 C C . THR B 1 76 ? 7.293 5.75 -8.148 1 98.69 76 THR B C 1
ATOM 1767 O O . THR B 1 76 ? 7.492 4.531 -8.164 1 98.69 76 THR B O 1
ATOM 1770 N N . VAL B 1 77 ? 6.773 6.355 -7.078 1 98.69 77 VAL B N 1
ATOM 1771 C CA . VAL B 1 77 ? 6.359 5.602 -5.902 1 98.69 77 VAL B CA 1
ATOM 1772 C C . VAL B 1 77 ? 5.273 4.598 -6.289 1 98.69 77 VAL B C 1
ATOM 1774 O O . VAL B 1 77 ? 5.309 3.443 -5.852 1 98.69 77 VAL B O 1
ATOM 1777 N N . ASP B 1 78 ? 4.383 5.031 -7.094 1 98.5 78 ASP B N 1
ATOM 1778 C CA . ASP B 1 78 ? 3.309 4.148 -7.539 1 98.5 78 ASP B CA 1
ATOM 1779 C C . ASP B 1 78 ? 3.867 2.916 -8.242 1 98.5 78 ASP B C 1
ATOM 1781 O O . ASP B 1 78 ? 3.393 1.801 -8.023 1 98.5 78 ASP B O 1
ATOM 1785 N N . GLN B 1 79 ? 4.828 3.137 -9.102 1 98.5 79 GLN B N 1
ATOM 1786 C CA . GLN B 1 79 ? 5.426 2.016 -9.812 1 98.5 79 GLN B CA 1
ATOM 1787 C C . GLN B 1 79 ? 6.031 1.006 -8.844 1 98.5 79 GLN B C 1
ATOM 1789 O O . GLN B 1 79 ? 5.855 -0.203 -9.008 1 98.5 79 GLN B O 1
ATOM 1794 N N . LEU B 1 80 ? 6.691 1.472 -7.867 1 98.75 80 LEU B N 1
ATOM 1795 C CA . LEU B 1 80 ? 7.262 0.577 -6.867 1 98.75 80 LEU B CA 1
ATOM 1796 C C . LEU B 1 80 ? 6.164 -0.115 -6.066 1 98.75 80 LEU B C 1
ATOM 1798 O O . LEU B 1 80 ? 6.25 -1.314 -5.793 1 98.75 80 LEU B O 1
ATOM 1802 N N . ASN B 1 81 ? 5.141 0.63 -5.746 1 98.75 81 ASN B N 1
ATOM 1803 C CA . ASN B 1 81 ? 4.035 0.08 -4.969 1 98.75 81 ASN B CA 1
ATOM 1804 C C . ASN B 1 81 ? 3.312 -1.029 -5.727 1 98.75 81 ASN B C 1
ATOM 1806 O O . ASN B 1 81 ? 2.734 -1.93 -5.117 1 98.75 81 ASN B O 1
ATOM 1810 N N . HIS B 1 82 ? 3.365 -0.975 -7.039 1 98.69 82 HIS B N 1
ATOM 1811 C CA . HIS B 1 82 ? 2.723 -2.025 -7.82 1 98.69 82 HIS B CA 1
ATOM 1812 C C . HIS B 1 82 ? 3.316 -3.393 -7.496 1 98.69 82 HIS B C 1
ATOM 1814 O O . HIS B 1 82 ? 2.605 -4.402 -7.508 1 98.69 82 HIS B O 1
ATOM 1820 N N . TYR B 1 83 ? 4.578 -3.463 -7.207 1 98.5 83 TYR B N 1
ATOM 1821 C CA . TYR B 1 83 ? 5.191 -4.734 -6.836 1 98.5 83 TYR B CA 1
ATOM 1822 C C . TYR B 1 83 ? 4.742 -5.172 -5.449 1 98.5 83 TYR B C 1
ATOM 1824 O O . TYR B 1 83 ? 4.453 -6.352 -5.223 1 98.5 83 TYR B O 1
ATOM 1832 N N . ILE B 1 84 ? 4.641 -4.227 -4.574 1 98.56 84 ILE B N 1
ATOM 1833 C CA . ILE B 1 84 ? 4.238 -4.52 -3.201 1 98.56 84 ILE B CA 1
ATOM 1834 C C . ILE B 1 84 ? 2.797 -5.023 -3.182 1 98.56 84 ILE B C 1
ATOM 1836 O O . ILE B 1 84 ? 2.496 -6.035 -2.549 1 98.56 84 ILE B O 1
ATOM 1840 N N . THR B 1 85 ? 1.921 -4.344 -3.908 1 98.12 85 THR B N 1
ATOM 1841 C CA . THR B 1 85 ? 0.495 -4.648 -3.861 1 98.12 85 THR B CA 1
ATOM 1842 C C . THR B 1 85 ? 0.18 -5.895 -4.684 1 98.12 85 THR B C 1
ATOM 1844 O O . THR B 1 85 ? -0.888 -6.492 -4.531 1 98.12 85 THR B O 1
ATOM 1847 N N . TYR B 1 86 ? 1.146 -6.32 -5.461 1 97.31 86 TYR B N 1
ATOM 1848 C CA . TYR B 1 86 ? 0.998 -7.504 -6.305 1 97.31 86 TYR B CA 1
ATOM 1849 C C . TYR B 1 86 ? 1.338 -8.773 -5.535 1 97.31 86 TYR B C 1
ATOM 1851 O O . TYR B 1 86 ? 0.834 -9.852 -5.848 1 97.31 86 TYR B O 1
ATOM 1859 N N . SER B 1 87 ? 2.105 -8.672 -4.484 1 97.12 87 SER B N 1
ATOM 1860 C CA . SER B 1 87 ? 2.816 -9.852 -3.998 1 97.12 87 SER B CA 1
ATOM 1861 C C . SER B 1 87 ? 2.479 -10.141 -2.539 1 97.12 87 SER B C 1
ATOM 1863 O O . SER B 1 87 ? 3.307 -10.664 -1.795 1 97.12 87 SER B O 1
ATOM 1865 N N . GLU B 1 88 ? 1.296 -9.727 -2.115 1 97.5 88 GLU B N 1
ATOM 1866 C CA . GLU B 1 88 ? 0.729 -10.102 -0.824 1 97.5 88 GLU B CA 1
ATOM 1867 C C . GLU B 1 88 ? 1.642 -9.68 0.324 1 97.5 88 GLU B C 1
ATOM 1869 O O . GLU B 1 88 ? 1.796 -10.414 1.304 1 97.5 88 GLU B O 1
ATOM 1874 N N . MET B 1 89 ? 2.342 -8.594 0.194 1 98.5 89 MET B N 1
ATOM 1875 C CA . MET B 1 89 ? 3.15 -8.023 1.264 1 98.5 89 MET B CA 1
ATOM 1876 C C . MET B 1 89 ? 2.295 -7.168 2.193 1 98.5 89 MET B C 1
ATOM 1878 O O . MET B 1 89 ? 1.104 -6.969 1.94 1 98.5 89 MET B O 1
ATOM 1882 N N . VAL B 1 90 ? 2.844 -6.785 3.346 1 98.81 90 VAL B N 1
ATOM 1883 C CA . VAL B 1 90 ? 2.258 -5.797 4.246 1 98.81 90 VAL B CA 1
ATOM 1884 C C . VAL B 1 90 ? 2.945 -4.449 4.047 1 98.81 90 VAL B C 1
ATOM 1886 O O . VAL B 1 90 ? 4.152 -4.32 4.273 1 98.81 90 VAL B O 1
ATOM 1889 N N . MET B 1 91 ? 2.154 -3.469 3.631 1 98.88 91 MET B N 1
ATOM 1890 C CA . MET B 1 91 ? 2.797 -2.205 3.281 1 98.88 91 MET B CA 1
ATOM 1891 C C . MET B 1 91 ? 2.697 -1.207 4.43 1 98.88 91 MET B C 1
ATOM 1893 O O . MET B 1 91 ? 1.603 -0.919 4.918 1 98.88 91 MET B O 1
ATOM 1897 N N . ALA B 1 92 ? 3.834 -0.748 4.871 1 98.88 92 ALA B N 1
ATOM 1898 C CA . ALA B 1 92 ? 3.91 0.362 5.816 1 98.88 92 ALA B CA 1
ATOM 1899 C C . ALA B 1 92 ? 3.908 1.704 5.09 1 98.88 92 ALA B C 1
ATOM 1901 O O . ALA B 1 92 ? 4.523 1.845 4.031 1 98.88 92 ALA B O 1
ATOM 1902 N N . THR B 1 93 ? 3.225 2.67 5.688 1 98.44 93 THR B N 1
ATOM 1903 C CA . THR B 1 93 ? 3.146 3.996 5.082 1 98.44 93 THR B CA 1
ATOM 1904 C C . THR B 1 93 ? 3.541 5.074 6.09 1 98.44 93 THR B C 1
ATOM 1906 O O . THR B 1 93 ? 3.705 4.789 7.277 1 98.44 93 THR B O 1
ATOM 1909 N N . GLY B 1 94 ? 3.826 6.219 5.555 1 97.62 94 GLY B N 1
ATOM 1910 C CA . GLY B 1 94 ? 4.16 7.375 6.375 1 97.62 94 GLY B CA 1
ATOM 1911 C C . GLY B 1 94 ? 3.057 8.414 6.414 1 97.62 94 GLY B C 1
ATOM 1912 O O . GLY B 1 94 ? 1.911 8.125 6.066 1 97.62 94 GLY B O 1
ATOM 1913 N N . ASN B 1 95 ? 3.432 9.562 6.965 1 96.56 95 ASN B N 1
ATOM 1914 C CA . ASN B 1 95 ? 2.443 10.633 7.098 1 96.56 95 ASN B CA 1
ATOM 1915 C C . ASN B 1 95 ? 2.432 11.539 5.867 1 96.56 95 ASN B C 1
ATOM 1917 O O . ASN B 1 95 ? 2.092 12.719 5.969 1 96.56 95 ASN B O 1
ATOM 1921 N N . TYR B 1 96 ? 2.854 11.039 4.781 1 96.75 96 TYR B N 1
ATOM 1922 C CA . TYR B 1 96 ? 2.861 11.578 3.426 1 96.75 96 TYR B CA 1
ATOM 1923 C C . TYR B 1 96 ? 3.482 10.594 2.447 1 96.75 96 TYR B C 1
ATOM 1925 O O . TYR B 1 96 ? 3.982 9.539 2.854 1 96.75 96 TYR B O 1
ATOM 1933 N N . TRP B 1 97 ? 3.369 10.875 1.167 1 98 97 TRP B N 1
ATOM 1934 C CA . TRP B 1 97 ? 4.023 10 0.197 1 98 97 TRP B CA 1
ATOM 1935 C C . TRP B 1 97 ? 5.539 10.039 0.367 1 98 97 TRP B C 1
ATOM 1937 O O . TRP B 1 97 ? 6.117 11.102 0.623 1 98 97 TRP B O 1
ATOM 1947 N N . ASN B 1 98 ? 6.18 8.883 0.194 1 98 98 ASN B N 1
ATOM 1948 C CA . ASN B 1 98 ? 7.605 8.703 0.448 1 98 98 ASN B CA 1
ATOM 1949 C C . ASN B 1 98 ? 8.453 9.242 -0.702 1 98 98 ASN B C 1
ATOM 1951 O O . ASN B 1 98 ? 9.164 8.484 -1.364 1 98 98 ASN B O 1
ATOM 1955 N N . VAL B 1 99 ? 8.383 10.539 -0.862 1 97.62 99 VAL B N 1
ATOM 1956 C CA . VAL B 1 99 ? 9.164 11.258 -1.861 1 97.62 99 VAL B CA 1
ATOM 1957 C C . VAL B 1 99 ? 10.07 12.281 -1.173 1 97.62 99 VAL B C 1
ATOM 1959 O O . VAL B 1 99 ? 9.602 13.133 -0.426 1 97.62 99 VAL B O 1
ATOM 1962 N N . ILE B 1 100 ? 11.32 12.094 -1.354 1 96.38 100 ILE B N 1
ATOM 1963 C CA . ILE B 1 100 ? 12.273 13.055 -0.812 1 96.38 100 ILE B CA 1
ATOM 1964 C C . ILE B 1 100 ? 12.953 13.812 -1.954 1 96.38 100 ILE B C 1
ATOM 1966 O O . ILE B 1 100 ? 13.273 13.227 -2.988 1 96.38 100 ILE B O 1
ATOM 1970 N N . H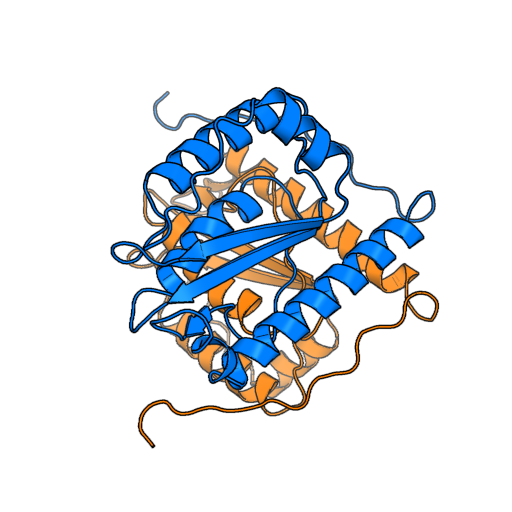IS B 1 101 ? 13.164 15.094 -1.798 1 95.25 101 HIS B N 1
ATOM 1971 C CA . HIS B 1 101 ? 13.672 15.945 -2.869 1 95.25 101 HIS B CA 1
ATOM 1972 C C . HIS B 1 101 ? 15.141 16.281 -2.662 1 95.25 101 HIS B C 1
ATOM 1974 O O . HIS B 1 101 ? 15.555 16.625 -1.553 1 95.25 101 HIS B O 1
ATOM 1980 N N . GLY B 1 102 ? 15.867 16.062 -3.75 1 90 102 GLY B N 1
ATOM 1981 C CA . GLY B 1 102 ? 17.281 16.406 -3.789 1 90 102 GLY B CA 1
ATOM 1982 C C . GLY B 1 102 ? 17.922 16.141 -5.137 1 90 102 GLY B C 1
ATOM 1983 O O . GLY B 1 102 ? 17.625 15.141 -5.781 1 90 102 GLY B O 1
ATOM 1984 N N . ARG B 1 103 ? 18.75 17.094 -5.559 1 82.44 103 ARG B N 1
ATOM 1985 C CA . ARG B 1 103 ? 19.406 16.953 -6.855 1 82.44 103 ARG B CA 1
ATOM 1986 C C . ARG B 1 103 ? 20.75 16.266 -6.719 1 82.44 103 ARG B C 1
ATOM 1988 O O . ARG B 1 103 ? 21.094 15.391 -7.523 1 82.44 103 ARG B O 1
ATOM 1995 N N . THR B 1 104 ? 21.484 16.609 -5.738 1 82.88 104 THR B N 1
ATOM 1996 C CA . THR B 1 104 ? 22.828 16.078 -5.516 1 82.88 104 THR B CA 1
ATOM 1997 C C . THR B 1 104 ? 22.906 15.375 -4.164 1 82.88 104 THR B C 1
ATOM 1999 O O . THR B 1 104 ? 22.062 15.594 -3.293 1 82.88 104 THR B O 1
ATOM 2002 N N . PRO B 1 105 ? 23.938 14.469 -4.102 1 79.62 105 PRO B N 1
ATOM 2003 C CA . PRO B 1 105 ? 24.078 13.797 -2.811 1 79.62 105 PRO B CA 1
ATOM 2004 C C . PRO B 1 105 ? 24.109 14.773 -1.638 1 79.62 105 PRO B C 1
ATOM 2006 O O . PRO B 1 105 ? 24.797 15.805 -1.71 1 79.62 105 PRO B O 1
ATOM 2009 N N . GLY B 1 106 ? 23.406 14.461 -0.688 1 82.12 106 GLY B N 1
ATOM 2010 C CA . GLY B 1 106 ? 23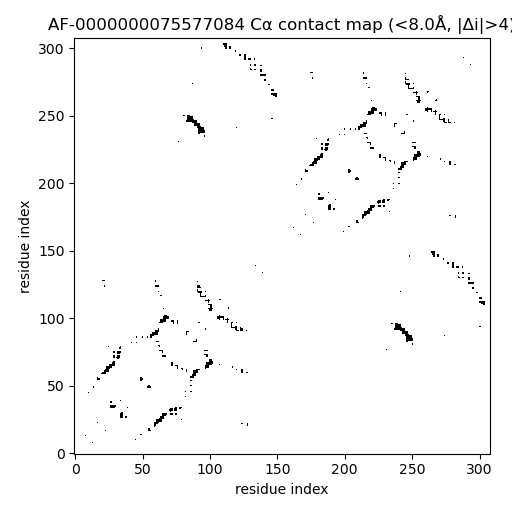.375 15.297 0.503 1 82.12 106 GLY B CA 1
ATOM 2011 C C . GLY B 1 106 ? 22.234 16.281 0.514 1 82.12 106 GLY B C 1
ATOM 2012 O O . GLY B 1 106 ? 21.781 16.719 1.58 1 82.12 106 GLY B O 1
ATOM 2013 N N . GLU B 1 107 ? 21.672 16.75 -0.616 1 86.5 107 GLU B N 1
ATOM 2014 C CA . GLU B 1 107 ? 20.641 17.766 -0.705 1 86.5 107 GLU B CA 1
ATOM 2015 C C . GLU B 1 107 ? 19.297 17.234 -0.195 1 86.5 107 GLU B C 1
ATOM 2017 O O . GLU B 1 107 ? 18.453 18 0.276 1 86.5 107 GLU B O 1
ATOM 2022 N N . ALA B 1 108 ? 19.219 15.953 -0.261 1 86.38 108 ALA B N 1
ATOM 2023 C CA . ALA B 1 108 ? 17.969 15.359 0.188 1 86.38 108 ALA B CA 1
ATOM 2024 C C . ALA B 1 108 ? 17.766 15.586 1.683 1 86.38 108 ALA B C 1
ATOM 2026 O O . ALA B 1 108 ? 16.625 15.664 2.152 1 86.38 108 ALA B O 1
ATOM 2027 N N . ALA B 1 109 ? 18.797 15.656 2.35 1 86.25 109 ALA B N 1
ATOM 2028 C CA . ALA B 1 109 ? 18.719 15.883 3.789 1 86.25 109 ALA B CA 1
ATOM 2029 C C . ALA B 1 109 ? 18.078 17.234 4.094 1 86.25 109 ALA B C 1
ATOM 2031 O O . ALA B 1 109 ? 17.578 17.453 5.199 1 86.25 109 ALA B O 1
ATOM 2032 N N . GLN B 1 110 ? 18.062 18.125 3.127 1 90.31 110 GLN B N 1
ATOM 2033 C CA . GLN B 1 110 ? 17.484 19.453 3.311 1 90.31 110 GLN B CA 1
ATOM 2034 C C . GLN B 1 110 ? 15.969 19.422 3.191 1 90.31 110 GLN B C 1
ATOM 2036 O O . GLN B 1 110 ? 15.281 20.359 3.584 1 90.31 110 GLN B O 1
ATOM 2041 N N . ASP B 1 111 ? 15.516 18.438 2.613 1 93.56 111 ASP B N 1
ATOM 2042 C CA . ASP B 1 111 ? 14.07 18.234 2.566 1 93.56 111 ASP B CA 1
ATOM 2043 C C . ASP B 1 111 ? 13.562 17.625 3.875 1 93.56 111 ASP B C 1
ATOM 2045 O O . ASP B 1 111 ? 13.266 16.438 3.943 1 93.56 111 ASP B O 1
ATOM 2049 N N . THR B 1 112 ? 13.297 18.5 4.887 1 94.31 112 THR B N 1
ATOM 2050 C CA . THR B 1 112 ? 12.992 18.047 6.242 1 94.31 112 THR B CA 1
ATOM 2051 C C . THR B 1 112 ? 11.641 17.344 6.281 1 94.31 112 THR B C 1
ATOM 2053 O O . THR B 1 112 ? 11.453 16.391 7.055 1 94.31 112 THR B O 1
ATOM 2056 N N . GLU B 1 113 ? 10.766 17.797 5.488 1 95.12 113 GLU B N 1
ATOM 2057 C CA . GLU B 1 113 ? 9.477 17.109 5.441 1 95.12 113 GLU B CA 1
ATOM 2058 C C . GLU B 1 113 ? 9.625 15.711 4.848 1 95.12 113 GLU B C 1
ATOM 2060 O O . GLU B 1 113 ? 9.102 14.742 5.398 1 95.12 113 GLU B O 1
ATOM 2065 N N . GLY B 1 114 ? 10.328 15.617 3.697 1 95.69 114 GLY B N 1
ATOM 2066 C CA . GLY B 1 114 ? 10.602 14.312 3.115 1 95.69 114 GLY B CA 1
ATOM 2067 C C . GLY B 1 114 ? 11.336 13.375 4.062 1 95.69 114 GLY B C 1
ATOM 2068 O O . GLY B 1 114 ? 11.016 12.188 4.137 1 95.69 114 GLY B O 1
ATOM 2069 N N . ALA B 1 115 ? 12.266 13.938 4.773 1 95.31 115 ALA B N 1
ATOM 2070 C CA . ALA B 1 115 ? 13.023 13.148 5.738 1 95.31 115 ALA B CA 1
ATOM 2071 C C . ALA B 1 115 ? 12.117 12.609 6.844 1 95.31 115 ALA B C 1
ATOM 2073 O O . ALA B 1 115 ? 12.234 11.453 7.242 1 95.31 115 ALA B O 1
ATOM 2074 N N . GLN B 1 116 ? 11.273 13.398 7.344 1 96.44 116 GLN B N 1
ATOM 2075 C CA . GLN B 1 116 ? 10.375 12.945 8.398 1 96.44 116 GLN B CA 1
ATOM 2076 C C . GLN B 1 116 ? 9.445 11.852 7.887 1 96.44 116 GLN B C 1
ATOM 2078 O O . GLN B 1 116 ? 9.164 10.883 8.602 1 96.44 116 GLN B O 1
ATOM 2083 N N . THR B 1 117 ? 8.914 12.039 6.66 1 97.12 117 THR B N 1
ATOM 2084 C CA . THR B 1 117 ? 8.023 11.023 6.109 1 97.12 117 THR B CA 1
ATOM 2085 C C . THR B 1 117 ? 8.711 9.656 6.09 1 97.12 117 THR B C 1
ATOM 2087 O O . THR B 1 117 ? 8.102 8.641 6.438 1 97.12 117 THR B O 1
ATOM 2090 N N . ILE B 1 118 ? 9.93 9.633 5.746 1 97 118 ILE B N 1
ATOM 2091 C CA . ILE B 1 118 ? 10.703 8.398 5.684 1 97 118 ILE B CA 1
ATOM 2092 C C . ILE B 1 118 ? 10.914 7.848 7.094 1 97 118 ILE B C 1
ATOM 2094 O O . ILE B 1 118 ? 10.805 6.637 7.316 1 97 118 ILE B O 1
ATOM 2098 N N . GLU B 1 119 ? 11.203 8.711 8.008 1 97.56 119 GLU B N 1
ATOM 2099 C CA . GLU B 1 119 ? 11.367 8.297 9.398 1 97.56 119 GLU B CA 1
ATOM 2100 C C . GLU B 1 119 ? 10.086 7.664 9.938 1 97.56 119 GLU B C 1
ATOM 2102 O O . GLU B 1 119 ? 10.141 6.637 10.617 1 97.56 119 GLU B O 1
ATOM 2107 N N . VAL B 1 120 ? 9.008 8.297 9.68 1 98.12 120 VAL B N 1
ATOM 2108 C CA . VAL B 1 120 ? 7.719 7.777 10.125 1 98.12 120 VAL B CA 1
ATOM 2109 C C . VAL B 1 120 ? 7.477 6.406 9.5 1 98.12 120 VAL B C 1
ATOM 2111 O O . VAL B 1 120 ? 7.062 5.465 10.188 1 98.12 120 VAL B O 1
ATOM 2114 N N . THR B 1 121 ? 7.699 6.281 8.195 1 98.62 121 THR B N 1
ATOM 2115 C CA . THR B 1 121 ? 7.523 5.012 7.5 1 98.62 121 THR B CA 1
ATOM 2116 C C . THR B 1 121 ? 8.398 3.93 8.117 1 98.62 121 THR B C 1
ATOM 2118 O O . THR B 1 121 ? 7.938 2.812 8.359 1 98.62 121 THR B O 1
ATOM 2121 N N . ALA B 1 122 ? 9.641 4.262 8.383 1 98.56 122 ALA B N 1
ATOM 2122 C CA . ALA B 1 122 ? 10.57 3.305 8.984 1 98.56 122 ALA B CA 1
ATOM 2123 C C . ALA B 1 122 ? 10.078 2.865 10.359 1 98.56 122 ALA B C 1
ATOM 2125 O O . ALA B 1 122 ? 10.141 1.68 10.695 1 98.56 122 ALA B O 1
ATOM 2126 N N . ALA B 1 123 ? 9.633 3.791 11.133 1 98.69 123 ALA B N 1
ATOM 2127 C CA . ALA B 1 123 ? 9.102 3.467 12.453 1 98.69 123 ALA B CA 1
ATOM 2128 C C . ALA B 1 123 ? 7.914 2.518 12.344 1 98.69 123 ALA B C 1
ATOM 2130 O O . ALA B 1 123 ? 7.793 1.573 13.133 1 98.69 123 ALA B O 1
ATOM 2131 N N . ASN B 1 124 ? 7.09 2.77 11.406 1 98.75 124 ASN B N 1
ATOM 2132 C CA . ASN B 1 124 ? 5.918 1.923 11.227 1 98.75 124 ASN B CA 1
ATOM 2133 C C . ASN B 1 124 ? 6.297 0.541 10.703 1 98.75 124 ASN B C 1
ATOM 2135 O O . ASN B 1 124 ? 5.652 -0.455 11.039 1 98.75 124 ASN B O 1
ATOM 2139 N N . MET B 1 125 ? 7.332 0.451 9.844 1 98.88 125 MET B N 1
ATOM 2140 C CA . MET B 1 125 ? 7.828 -0.854 9.414 1 98.88 125 MET B CA 1
ATOM 2141 C C . MET B 1 125 ? 8.305 -1.673 10.609 1 98.88 125 MET B C 1
ATOM 2143 O O . MET B 1 125 ? 7.965 -2.852 10.734 1 98.88 125 MET B O 1
ATOM 2147 N N . ILE B 1 126 ? 9.07 -1.019 11.438 1 98.69 126 ILE B N 1
ATOM 2148 C CA . ILE B 1 126 ? 9.602 -1.702 12.609 1 98.69 126 ILE B CA 1
ATOM 2149 C C . ILE B 1 126 ? 8.445 -2.182 13.492 1 98.69 126 ILE B C 1
ATOM 2151 O O . ILE B 1 126 ? 8.445 -3.324 13.953 1 98.69 126 ILE B O 1
ATOM 2155 N N . TRP B 1 127 ? 7.52 -1.339 13.688 1 98.88 127 TRP B N 1
ATOM 2156 C CA . TRP B 1 127 ? 6.348 -1.669 14.492 1 98.88 127 TRP B CA 1
ATOM 2157 C C . TRP B 1 127 ? 5.621 -2.885 13.93 1 98.88 127 TRP B C 1
ATOM 2159 O O . TRP B 1 127 ? 5.309 -3.826 14.664 1 98.88 127 TRP B O 1
ATOM 2169 N N . LEU B 1 128 ? 5.398 -2.918 12.68 1 98.81 128 LEU B N 1
ATOM 2170 C CA . LEU B 1 128 ? 4.691 -4.016 12.031 1 98.81 128 LEU B CA 1
ATOM 2171 C C . LEU B 1 128 ? 5.496 -5.309 12.117 1 98.81 128 LEU B C 1
ATOM 2173 O O . LEU B 1 128 ? 4.93 -6.379 12.352 1 98.81 128 LEU B O 1
ATOM 2177 N N . MET B 1 129 ? 6.793 -5.199 11.922 1 98.81 129 MET B N 1
ATOM 2178 C CA . MET B 1 129 ? 7.633 -6.391 12.023 1 98.81 129 MET B CA 1
ATOM 2179 C C . MET B 1 129 ? 7.59 -6.969 13.438 1 98.81 129 MET B C 1
ATOM 2181 O O . MET B 1 129 ? 7.566 -8.188 13.609 1 98.81 129 MET B O 1
ATOM 2185 N N . ARG B 1 130 ? 7.551 -6.094 14.391 1 98.75 130 ARG B N 1
ATOM 2186 C CA . ARG B 1 130 ? 7.453 -6.547 15.773 1 98.75 130 ARG B CA 1
ATOM 2187 C C . ARG B 1 130 ? 6.09 -7.18 16.047 1 98.75 130 ARG B C 1
ATOM 2189 O O . ARG B 1 130 ? 5.992 -8.156 16.797 1 98.75 130 ARG B O 1
ATOM 2196 N N . LEU B 1 131 ? 5.059 -6.594 15.508 1 98.81 131 LEU B N 1
ATOM 2197 C CA . LEU B 1 131 ? 3.729 -7.18 15.648 1 98.81 131 LEU B CA 1
ATOM 2198 C C . LEU B 1 131 ? 3.693 -8.594 15.078 1 98.81 131 LEU B C 1
ATOM 2200 O O . LEU B 1 131 ? 3.127 -9.5 15.695 1 98.81 131 LEU B O 1
ATOM 2204 N N . ILE B 1 132 ? 4.266 -8.781 13.898 1 98.69 132 ILE B N 1
ATOM 2205 C CA . ILE B 1 132 ? 4.273 -10.086 13.242 1 98.69 132 ILE B CA 1
ATOM 2206 C C . ILE B 1 132 ? 5.078 -11.078 14.086 1 98.69 132 ILE B C 1
ATOM 2208 O O . ILE B 1 132 ? 4.641 -12.211 14.305 1 98.69 132 ILE B O 1
ATOM 2212 N N . GLU B 1 133 ? 6.203 -10.617 14.57 1 98.31 133 GLU B N 1
ATOM 2213 C CA . GLU B 1 133 ? 7.016 -11.469 15.43 1 98.31 133 GLU B CA 1
ATOM 2214 C C . GLU B 1 133 ? 6.25 -11.867 16.688 1 98.31 133 GLU B C 1
ATOM 2216 O O . GLU B 1 133 ? 6.242 -13.031 17.078 1 98.31 133 GLU B O 1
ATOM 2221 N N . ASN B 1 134 ? 5.602 -10.914 17.297 1 98.19 134 ASN B N 1
ATOM 2222 C CA . ASN B 1 134 ? 4.832 -11.156 18.5 1 98.19 134 ASN B CA 1
ATOM 2223 C C . ASN B 1 134 ? 3.648 -12.086 18.25 1 98.19 134 ASN B C 1
ATOM 2225 O O . ASN B 1 134 ? 3.184 -12.773 19.156 1 98.19 134 ASN B O 1
ATOM 2229 N N . GLY B 1 135 ? 3.131 -12.07 17.078 1 98.12 135 GLY B N 1
ATOM 2230 C CA . GLY B 1 135 ? 1.954 -12.852 16.734 1 98.12 135 GLY B CA 1
ATOM 2231 C C . GLY B 1 135 ? 2.273 -14.297 16.406 1 98.12 135 GLY B C 1
ATOM 2232 O O . GLY B 1 135 ? 1.367 -15.125 16.281 1 98.12 135 GLY B O 1
ATOM 2233 N N . LYS B 1 136 ? 3.557 -14.656 16.266 1 97.12 136 LYS B N 1
ATOM 2234 C CA . LYS B 1 136 ? 3.938 -16.016 15.922 1 97.12 136 LYS B CA 1
ATOM 2235 C C . LYS B 1 136 ? 3.439 -17.016 16.969 1 97.12 136 LYS B C 1
ATOM 2237 O O . LYS B 1 136 ? 3.691 -16.844 18.172 1 97.12 136 LYS B O 1
ATOM 2242 N N . GLY B 1 137 ? 2.68 -18 16.484 1 96.56 137 GLY B N 1
ATOM 2243 C CA . GLY B 1 137 ? 2.137 -19 17.375 1 96.56 137 GLY B CA 1
ATOM 2244 C C . GLY B 1 137 ? 0.876 -18.562 18.078 1 96.56 137 GLY B C 1
ATOM 2245 O O . GLY B 1 137 ? 0.24 -19.344 18.781 1 96.56 137 GLY B O 1
ATOM 2246 N N . VAL B 1 138 ? 0.479 -17.297 18.016 1 97.75 138 VAL B N 1
ATOM 2247 C CA . VAL B 1 138 ? -0.668 -16.75 18.734 1 97.75 138 VAL B CA 1
ATOM 2248 C C . VAL B 1 138 ? -1.74 -16.312 17.734 1 97.75 138 VAL B C 1
ATOM 2250 O O . VAL B 1 138 ? -2.918 -16.641 17.906 1 97.75 138 VAL B O 1
ATOM 2253 N N . VAL B 1 139 ? -1.315 -15.57 16.719 1 98.25 139 VAL B N 1
ATOM 2254 C CA . VAL B 1 139 ? -2.197 -15.109 15.648 1 98.25 139 VAL B CA 1
ATOM 2255 C C . VAL B 1 139 ? -1.905 -15.883 14.359 1 98.25 139 VAL B C 1
ATOM 2257 O O . VAL B 1 139 ? -0.939 -15.586 13.656 1 98.25 139 VAL B O 1
ATOM 2260 N N . PRO B 1 140 ? -2.719 -16.828 14.039 1 97.44 140 PRO B N 1
ATOM 2261 C CA . PRO B 1 140 ? -2.42 -17.656 12.867 1 97.44 140 PRO B CA 1
ATOM 2262 C C . PRO B 1 140 ? -2.418 -16.859 11.562 1 97.44 140 PRO B C 1
ATOM 2264 O O . PRO B 1 140 ? -3.328 -16.062 11.32 1 97.44 140 PRO B O 1
ATOM 2267 N N . GLU B 1 141 ? -1.382 -17.078 10.789 1 96.38 141 GLU B N 1
ATOM 2268 C CA . GLU B 1 141 ? -1.36 -16.531 9.438 1 96.38 141 GLU B CA 1
ATOM 2269 C C . GLU B 1 141 ? -2.379 -17.219 8.539 1 96.38 141 GLU B C 1
ATOM 2271 O O . GLU B 1 141 ? -2.582 -18.422 8.641 1 96.38 141 GLU B O 1
ATOM 2276 N N . PRO B 1 142 ? -2.965 -16.406 7.664 1 95.94 142 PRO B N 1
ATOM 2277 C CA . PRO B 1 142 ? -3.791 -17.109 6.676 1 95.94 142 PRO B CA 1
ATOM 2278 C C . PRO B 1 142 ? -2.988 -18.078 5.82 1 95.94 142 PRO B C 1
ATOM 2280 O O . PRO B 1 142 ? -1.848 -17.797 5.449 1 95.94 142 PRO B O 1
ATOM 2283 N N . ASN B 1 143 ? -3.615 -19.234 5.527 1 93.31 143 ASN B N 1
ATOM 2284 C CA . ASN B 1 143 ? -2.975 -20.156 4.605 1 93.31 143 ASN B CA 1
ATOM 2285 C C . ASN B 1 143 ? -2.861 -19.562 3.201 1 93.31 143 ASN B C 1
ATOM 2287 O O . ASN B 1 143 ? -3.736 -18.812 2.768 1 93.31 143 ASN B O 1
ATOM 2291 N N . PRO B 1 144 ? -1.747 -19.938 2.609 1 91.81 144 PRO B N 1
ATOM 2292 C CA . PRO B 1 144 ? -1.667 -19.469 1.225 1 91.81 144 PRO B CA 1
ATOM 2293 C C . PRO B 1 144 ? -2.809 -20 0.357 1 91.81 144 PRO B C 1
ATOM 2295 O O . PRO B 1 144 ? -3.254 -21.141 0.534 1 91.81 144 PRO B O 1
ATOM 2298 N N . PHE B 1 145 ? -3.314 -19.094 -0.487 1 92.06 145 PHE B N 1
ATOM 2299 C CA . PHE B 1 145 ? -4.332 -19.5 -1.454 1 92.06 145 PHE B CA 1
ATOM 2300 C C . PHE B 1 145 ? -3.688 -20.062 -2.715 1 92.06 145 PHE B C 1
ATOM 2302 O O . PHE B 1 145 ? -2.688 -19.531 -3.199 1 92.06 145 PHE B O 1
ATOM 2309 N N . LYS B 1 146 ? -4.301 -21.172 -3.164 1 91.5 146 LYS B N 1
ATOM 2310 C CA . LYS B 1 146 ? -3.898 -21.625 -4.496 1 91.5 146 LYS B CA 1
ATOM 2311 C C . LYS B 1 146 ? -4.391 -20.656 -5.57 1 91.5 146 LYS B C 1
ATOM 2313 O O . LYS B 1 146 ? -5.598 -20.438 -5.711 1 91.5 146 LYS B O 1
ATOM 2318 N N . LYS B 1 147 ? -3.477 -20.203 -6.297 1 90.75 147 LYS B N 1
ATOM 2319 C CA . LYS B 1 147 ? -3.816 -19.141 -7.238 1 90.75 147 LYS B CA 1
ATOM 2320 C C . LYS B 1 147 ? -4.805 -19.625 -8.289 1 90.75 147 LYS B C 1
ATOM 2322 O O . LYS B 1 147 ? -4.609 -20.688 -8.883 1 90.75 147 LYS B O 1
ATOM 2327 N N . VAL B 1 148 ? -5.863 -18.797 -8.438 1 89.69 148 VAL B N 1
ATOM 2328 C CA . VAL B 1 148 ? -6.824 -19 -9.523 1 89.69 148 VAL B CA 1
ATOM 2329 C C . VAL B 1 148 ? -6.531 -18.031 -10.656 1 89.69 148 VAL B C 1
ATOM 2331 O O . VAL B 1 148 ? -6.332 -16.828 -10.43 1 89.69 148 VAL B O 1
ATOM 2334 N N . TYR B 1 149 ? -6.387 -18.656 -11.836 1 88.75 149 TYR B N 1
ATOM 2335 C CA . TYR B 1 149 ? -6.156 -17.812 -13.008 1 88.75 149 TYR B CA 1
ATOM 2336 C C . TYR B 1 149 ? -7.406 -17.75 -13.883 1 88.75 149 TYR B C 1
ATOM 2338 O O . TYR B 1 149 ? -8.078 -18.766 -14.094 1 88.75 149 TYR B O 1
ATOM 2346 N N . MET B 1 150 ? -7.848 -16.5 -14.289 1 85.25 150 MET B N 1
ATOM 2347 C CA . MET B 1 150 ? -8.93 -16.328 -15.258 1 85.25 150 MET B CA 1
ATOM 2348 C C . MET B 1 150 ? -8.484 -15.422 -16.406 1 85.25 150 MET B C 1
ATOM 2350 O O . MET B 1 150 ? -8.133 -14.258 -16.188 1 85.25 150 MET B O 1
ATOM 2354 N N . HIS B 1 151 ? -8.555 -15.992 -17.688 1 81.19 151 HIS B N 1
ATOM 2355 C CA . HIS B 1 151 ? -8.266 -15.266 -18.922 1 81.19 151 HIS B CA 1
ATOM 2356 C C . HIS B 1 151 ? -9.555 -14.836 -19.625 1 81.19 151 HIS B C 1
ATOM 2358 O O . HIS B 1 151 ? -10.508 -15.609 -19.703 1 81.19 151 HIS B O 1
ATOM 2364 N N . PHE B 1 152 ? -9.688 -13.469 -19.891 1 72.19 152 PHE B N 1
ATOM 2365 C CA . PHE B 1 152 ? -10.938 -12.93 -20.406 1 72.19 152 PHE B CA 1
ATOM 2366 C C . PHE B 1 152 ? -11.18 -13.406 -21.828 1 72.19 152 PHE B C 1
ATOM 2368 O O . PHE B 1 152 ? -12.328 -13.469 -22.281 1 72.19 152 PHE B O 1
ATOM 2375 N N . VAL B 1 153 ? -10.148 -13.469 -22.656 1 62.84 153 VAL B N 1
ATOM 2376 C CA . VAL B 1 153 ? -10.383 -14.055 -23.969 1 62.84 153 VAL B CA 1
ATOM 2377 C C . VAL B 1 153 ? -10.219 -15.57 -23.891 1 62.84 153 VAL B C 1
ATOM 2379 O O . VAL B 1 153 ? -9.188 -16.062 -23.438 1 62.84 153 VAL B O 1
ATOM 2382 N N . ARG B 1 154 ? -11.539 -16.234 -23.766 1 50.12 154 ARG B N 1
ATOM 2383 C CA . ARG B 1 154 ? -11.602 -17.688 -23.766 1 50.12 154 ARG B CA 1
ATOM 2384 C C . ARG B 1 154 ? -11.484 -18.25 -25.172 1 50.12 154 ARG B C 1
ATOM 2386 O O . ARG B 1 154 ? -11.867 -17.578 -26.141 1 50.12 154 ARG B O 1
#

pLDDT: mean 91.31, std 13.95, range [26.3, 98.88]

InterPro domains:
  IPR005025 NADPH-dependent FMN reductase-like domain [PF03358] (11-101)
  IPR029039 Flavoprotein-like superfamily [G3DSA:3.40.50.360] (6-127)
  IPR029039 Flavoprotein-like superfamily [SSF52218] (13-130)
  IPR051796 Iron-sulfur flavoprotein SsuE-like [PTHR43278] (11-134)

Secondary structure (DSSP, 8-state):
----------HHHHHHHHHH-SEEEEEEE-SSSS--HHHHHHHHHHHHHHHHTT-TTTT-EEEEEEEESSS-HHHHHHHHHHHHHHTTPEEE--SS-SEEE-SSTTGGGG-HHHHHHHHHHHHHHHHHHHHHHHHTTTSPPPPPPPPP---S--/----------HHHHHHHHHH-SEEEEEEE-SSSS--HHHHHHHHHHHHHHHHTT-TTTT-EEEEEEEESSS-HHHHHHHHHHHHHHTTPEEE--SS-SEEE-SSTTGGGG-HHHHHHHHHHHHHHHHHHHHHHHHTTTSPPPPPPPPP---S--

Sequence (308 aa):
MNNAFFPKMSLMKVFKKIKEADGIIFASPVHFSGIGGNMKSFLDRTFYVAGANGGLFRHKVAAALVAVRRSGGVATVDQLNHYITYSEMVMATGNYWNVIHGRTPGEAAQDTEGAQTIEVTAANMIWLMRLIENGKGVVPEPNPFKKVYMHFVRMNNAFFPKMSLMKVFKKIKEADGIIFASPVHFSGIGGNMKSFLDRTFYVAGANGGLFRHKVAAALVAVRRSGGVATVDQLNHYITYSEMVMATGNYWNVIHGRTPGEAAQDTEGAQTIEVTAANMIWLMRLIENGKGVVPEPNPFKKVYMHFVR

Solvent-accessible surface area (backbone atoms only — not comparable to full-atom values): 16642 Å² total; per-residue (Å²): 126,83,69,79,60,73,65,93,62,52,69,65,59,53,50,53,52,50,68,71,42,64,57,49,75,49,73,41,57,54,42,94,46,19,60,41,70,67,58,48,54,50,48,54,52,52,52,53,53,30,56,75,59,80,36,67,48,49,68,27,34,31,39,51,40,24,41,19,66,84,70,35,36,67,57,24,37,50,58,51,41,50,58,46,35,32,41,24,19,32,36,37,24,10,74,28,66,44,41,27,40,32,81,49,94,72,41,34,72,68,26,53,28,31,48,48,21,46,50,43,20,52,47,41,38,52,39,51,50,48,24,55,60,67,19,61,96,72,50,75,73,74,74,85,75,80,85,60,87,69,71,88,81,121,127,81,69,79,60,72,64,92,62,52,69,66,60,53,51,53,49,50,68,71,42,64,57,49,77,50,72,42,56,55,42,92,47,19,59,40,71,67,57,48,54,49,49,54,52,52,52,52,53,29,56,75,60,80,36,66,48,51,69,27,34,31,39,50,38,21,42,19,66,83,71,36,38,68,57,24,36,49,58,51,41,51,57,45,36,30,41,24,19,32,36,37,24,10,74,28,67,44,41,28,42,31,81,49,92,73,43,34,71,69,27,54,27,31,49,47,20,46,50,43,20,52,49,42,39,52,40,50,51,48,23,55,61,67,20,62,94,72,50,75,73,73,74,86,74,81,83,61,86,70,70,87,82,122

Radius of gyration: 19.4 Å; Cα contacts (8 Å, |Δi|>4): 508; chains: 2; bounding box: 54×52×50 Å

Nearest PDB structures (foldseek):
  1ydg-assembly2_E  TM=7.946E-01  e=8.427E-07  Deinococcus radiodurans
  4laf-assembly1_D  TM=7.484E-01  e=7.861E-06  Pseudomonas sp. WBC-3
  3d7n-assembly1_A  TM=7.118E-01  e=8.395E-06  Agrobacterium fabrum str. C58
  2a5l-assembly1_A  TM=7.120E-01  e=1.619E-05  Pseudomonas aeruginosa
  1zwk-assembly1_A  TM=6.951E-01  e=1.839E-04  Pseudomonas aeruginosa